Protein AF-A0A3N5H0Z9-F1 (afdb_monomer_lite)

Structure (mmCIF, N/CA/C/O backbone):
data_AF-A0A3N5H0Z9-F1
#
_entry.id   AF-A0A3N5H0Z9-F1
#
loop_
_atom_site.group_PDB
_atom_site.id
_atom_site.type_symbol
_atom_site.label_atom_id
_atom_site.label_alt_id
_atom_site.label_comp_id
_atom_site.label_asym_id
_atom_site.label_entity_id
_atom_site.label_seq_id
_atom_site.pdbx_PDB_ins_code
_atom_site.Cartn_x
_atom_site.Cartn_y
_atom_site.Cartn_z
_atom_site.occupancy
_atom_site.B_iso_or_equiv
_atom_site.auth_seq_id
_atom_site.auth_comp_id
_atom_site.auth_asym_id
_atom_site.auth_atom_id
_atom_site.pdbx_PDB_model_num
ATOM 1 N N . MET A 1 1 ? 6.202 -27.060 -33.659 1.00 39.34 1 MET A N 1
ATOM 2 C CA . MET A 1 1 ? 5.333 -26.085 -34.360 1.00 39.34 1 MET A CA 1
ATOM 3 C C . MET A 1 1 ? 4.417 -25.333 -33.375 1.00 39.34 1 MET A C 1
ATOM 5 O O . MET A 1 1 ? 3.206 -25.310 -33.529 1.00 39.34 1 MET A O 1
ATOM 9 N N . ARG A 1 2 ? 5.001 -24.715 -32.337 1.00 40.97 2 ARG A N 1
ATOM 10 C CA . ARG A 1 2 ? 4.341 -23.816 -31.371 1.00 40.97 2 ARG A CA 1
ATOM 11 C C . ARG A 1 2 ? 5.423 -22.873 -30.835 1.00 40.97 2 ARG A C 1
ATOM 13 O O . ARG A 1 2 ? 6.234 -23.343 -30.050 1.00 40.97 2 ARG A O 1
ATOM 20 N N . SER A 1 3 ? 5.453 -21.622 -31.314 1.00 39.81 3 SER A N 1
ATOM 21 C CA . SER A 1 3 ? 6.017 -20.434 -30.616 1.00 39.81 3 SER A CA 1
ATOM 22 C C . SER A 1 3 ? 6.255 -19.193 -31.505 1.00 39.81 3 SER A C 1
ATOM 24 O O . SER A 1 3 ? 6.870 -18.241 -31.042 1.00 39.81 3 SER A O 1
ATOM 26 N N . GLN A 1 4 ? 5.750 -19.111 -32.744 1.00 38.78 4 GLN A N 1
ATOM 27 C CA . GLN A 1 4 ? 5.886 -17.879 -33.554 1.00 38.78 4 GLN A CA 1
ATOM 28 C C . GLN A 1 4 ? 4.836 -16.784 -33.267 1.00 38.78 4 GLN A C 1
ATOM 30 O O . GLN A 1 4 ? 4.780 -15.786 -33.976 1.00 38.78 4 GLN A O 1
ATOM 35 N N . LEU A 1 5 ? 3.998 -16.926 -32.234 1.00 38.97 5 LEU A N 1
ATOM 36 C CA . LEU A 1 5 ? 2.814 -16.070 -32.071 1.00 38.97 5 LEU A CA 1
ATOM 37 C C . LEU A 1 5 ? 2.974 -14.815 -31.196 1.00 38.97 5 LEU A C 1
ATOM 39 O O . LEU A 1 5 ? 1.989 -14.113 -31.013 1.00 38.97 5 LEU A O 1
ATOM 43 N N . LEU A 1 6 ? 4.166 -14.459 -30.699 1.00 43.16 6 LEU A N 1
ATOM 44 C CA . LEU A 1 6 ? 4.333 -13.227 -29.900 1.00 43.16 6 LEU A CA 1
ATOM 45 C C . LEU A 1 6 ? 5.646 -12.458 -30.150 1.00 43.16 6 LEU A C 1
ATOM 47 O O . LEU A 1 6 ? 6.146 -11.782 -29.255 1.00 43.16 6 LEU A O 1
ATOM 51 N N . SER A 1 7 ? 6.206 -12.483 -31.363 1.00 42.72 7 SER A N 1
ATOM 52 C CA . SER A 1 7 ? 7.200 -11.467 -31.742 1.00 42.72 7 SER A CA 1
ATOM 53 C C . SER A 1 7 ? 6.482 -10.241 -32.308 1.00 42.72 7 SER A C 1
ATOM 55 O O . SER A 1 7 ? 6.424 -10.036 -33.523 1.00 42.72 7 SER A O 1
ATOM 57 N N . ALA A 1 8 ? 5.911 -9.405 -31.437 1.00 53.62 8 ALA A N 1
ATOM 58 C CA . ALA A 1 8 ? 5.658 -8.024 -31.832 1.00 53.62 8 ALA A CA 1
ATOM 59 C C . ALA A 1 8 ? 7.003 -7.445 -32.298 1.00 53.62 8 ALA A C 1
ATOM 61 O O . ALA A 1 8 ? 7.985 -7.489 -31.557 1.00 53.62 8 ALA A O 1
ATOM 62 N N . HIS A 1 9 ? 7.073 -6.990 -33.554 1.00 73.56 9 HIS A N 1
ATOM 63 C CA . HIS A 1 9 ? 8.298 -6.421 -34.122 1.00 73.56 9 HIS A CA 1
ATOM 64 C C . HIS A 1 9 ? 8.838 -5.367 -33.133 1.00 73.56 9 HIS A C 1
ATOM 66 O O . HIS A 1 9 ? 8.050 -4.507 -32.742 1.00 73.56 9 HIS A O 1
ATOM 72 N N . PRO A 1 10 ? 10.122 -5.383 -32.723 1.00 79.25 10 PRO A N 1
ATOM 73 C CA . PRO A 1 10 ? 10.668 -4.490 -31.686 1.00 79.25 10 PRO A CA 1
ATOM 74 C C . PRO A 1 10 ? 10.298 -3.011 -31.879 1.00 79.25 10 PRO A C 1
ATOM 76 O O . PRO A 1 10 ? 9.981 -2.295 -30.933 1.00 79.25 10 PRO A O 1
ATOM 79 N N . VAL A 1 11 ? 10.237 -2.585 -33.140 1.00 80.19 11 VAL A N 1
ATOM 80 C CA . VAL A 1 11 ? 9.776 -1.257 -33.557 1.00 80.19 11 VAL A CA 1
ATOM 81 C C . VAL A 1 11 ? 8.331 -0.978 -33.120 1.00 80.19 11 VAL A C 1
ATOM 83 O O . VAL A 1 11 ? 8.061 0.086 -32.580 1.00 80.19 11 VAL A O 1
ATOM 86 N N . ARG A 1 12 ? 7.398 -1.922 -33.295 1.00 84.88 12 ARG A N 1
ATOM 87 C CA . ARG A 1 12 ? 5.990 -1.770 -32.882 1.00 84.88 12 ARG A CA 1
ATOM 88 C C . ARG A 1 12 ? 5.861 -1.621 -31.372 1.00 84.88 12 ARG A C 1
ATOM 90 O O . ARG A 1 12 ? 5.113 -0.764 -30.918 1.00 84.88 12 ARG A O 1
ATOM 97 N N . THR A 1 13 ? 6.604 -2.421 -30.608 1.00 85.25 13 THR A N 1
ATOM 98 C CA . THR A 1 13 ? 6.603 -2.345 -29.142 1.00 85.25 13 THR A CA 1
ATOM 99 C C . THR A 1 13 ? 7.066 -0.971 -28.670 1.00 85.25 13 THR A C 1
ATOM 101 O O . THR A 1 13 ? 6.387 -0.363 -27.846 1.00 85.25 13 THR A O 1
ATOM 104 N N . ALA A 1 14 ? 8.172 -0.471 -29.230 1.00 86.06 14 ALA A N 1
ATOM 105 C CA . ALA A 1 14 ? 8.723 0.834 -28.888 1.00 86.06 14 ALA A CA 1
ATOM 106 C C . ALA A 1 14 ? 7.781 1.983 -29.286 1.00 86.06 14 ALA A C 1
ATOM 108 O O . ALA A 1 14 ? 7.468 2.828 -28.453 1.00 86.06 14 ALA A O 1
ATOM 109 N N . LEU A 1 15 ? 7.254 1.968 -30.516 1.00 90.12 15 LEU A N 1
ATOM 110 C CA . LEU A 1 15 ? 6.300 2.978 -30.985 1.00 90.12 15 LEU A CA 1
ATOM 111 C C . LEU A 1 15 ? 5.025 2.995 -30.134 1.00 90.12 15 LEU A C 1
ATOM 113 O O . LEU A 1 15 ? 4.591 4.063 -29.713 1.00 90.12 15 LEU A O 1
ATOM 117 N N . GLY A 1 16 ? 4.444 1.827 -29.847 1.00 92.00 16 GLY A N 1
ATOM 118 C CA . GLY A 1 16 ? 3.241 1.731 -29.020 1.00 92.00 16 GLY A CA 1
ATOM 119 C C . GLY A 1 16 ? 3.472 2.242 -27.597 1.00 92.00 16 GLY A C 1
ATOM 120 O O . GLY A 1 16 ? 2.675 3.033 -27.100 1.00 92.00 16 GLY A O 1
ATOM 121 N N . ALA A 1 17 ? 4.603 1.888 -26.978 1.00 91.38 17 ALA A N 1
ATOM 122 C CA . ALA A 1 17 ? 4.985 2.391 -25.660 1.00 91.38 17 ALA A CA 1
ATOM 123 C C . ALA A 1 17 ? 5.145 3.924 -25.649 1.00 91.38 17 ALA A C 1
ATOM 125 O O . ALA A 1 17 ? 4.686 4.586 -24.719 1.00 91.38 17 ALA A O 1
ATOM 126 N N . SER A 1 18 ? 5.741 4.507 -26.695 1.00 92.50 18 SER A N 1
ATOM 127 C CA . SER A 1 18 ? 5.888 5.962 -26.833 1.00 92.50 18 SER A CA 1
ATOM 128 C C . SER A 1 18 ? 4.564 6.685 -27.057 1.00 92.50 18 SER A C 1
ATOM 130 O O . SER A 1 18 ? 4.363 7.758 -26.490 1.00 92.50 18 SER A O 1
ATOM 132 N N . ILE A 1 19 ? 3.647 6.101 -27.835 1.00 95.50 19 ILE A N 1
ATOM 133 C CA . ILE A 1 19 ? 2.295 6.647 -28.011 1.00 95.50 19 ILE A CA 1
ATOM 134 C C . ILE A 1 19 ? 1.567 6.657 -26.667 1.00 95.50 19 ILE A C 1
ATOM 136 O O . ILE A 1 19 ? 1.052 7.700 -26.267 1.00 95.50 19 ILE A O 1
ATOM 140 N N . VAL A 1 20 ? 1.573 5.532 -25.943 1.00 96.06 20 VAL A N 1
ATOM 141 C CA . VAL A 1 20 ? 0.933 5.432 -24.623 1.00 96.06 20 VAL A CA 1
ATOM 142 C C . VAL A 1 20 ? 1.525 6.447 -23.652 1.00 96.06 20 VAL A C 1
ATOM 144 O O . VAL A 1 20 ? 0.771 7.172 -23.012 1.00 96.06 20 VAL A O 1
ATOM 147 N N . ALA A 1 21 ? 2.852 6.566 -23.585 1.00 95.38 21 ALA A N 1
ATOM 148 C CA . ALA A 1 21 ? 3.510 7.550 -22.733 1.00 95.38 21 ALA A CA 1
ATOM 149 C C . ALA A 1 21 ? 3.147 9.000 -23.115 1.00 95.38 21 ALA A C 1
ATOM 151 O O . ALA A 1 21 ? 2.983 9.839 -22.232 1.00 95.38 21 ALA A O 1
ATOM 152 N N . GLY A 1 22 ? 2.974 9.304 -24.407 1.00 94.94 22 GLY A N 1
ATOM 153 C CA . GLY A 1 22 ? 2.605 10.642 -24.878 1.00 94.94 22 GLY A CA 1
ATOM 154 C C . GLY A 1 22 ? 1.173 11.010 -24.493 1.00 94.94 22 GLY A C 1
ATOM 155 O O . GLY A 1 22 ? 0.929 12.088 -23.952 1.00 94.94 22 GLY A O 1
ATOM 156 N N . VAL A 1 23 ? 0.239 10.074 -24.687 1.00 96.06 23 VAL A N 1
ATOM 157 C CA . VAL A 1 23 ? -1.160 10.209 -24.249 1.00 96.06 23 VAL A CA 1
ATOM 158 C C . VAL A 1 23 ? -1.234 10.341 -22.724 1.00 96.06 23 VAL A C 1
ATOM 160 O O . VAL A 1 23 ? -1.908 11.227 -22.204 1.00 96.06 23 VAL A O 1
ATOM 163 N N . ALA A 1 24 ? -0.499 9.502 -21.997 1.00 95.19 24 ALA A N 1
ATOM 164 C CA . ALA A 1 24 ? -0.417 9.545 -20.543 1.00 95.19 24 ALA A CA 1
ATOM 165 C C . ALA A 1 24 ? 0.127 10.883 -20.024 1.00 95.19 24 ALA A C 1
ATOM 167 O O . ALA A 1 24 ? -0.380 11.414 -19.034 1.00 95.19 24 ALA A O 1
ATOM 168 N N . LEU A 1 25 ? 1.133 11.455 -20.692 1.00 94.94 25 LEU A N 1
ATOM 169 C CA . LEU A 1 25 ? 1.714 12.744 -20.319 1.00 94.94 25 LEU A CA 1
ATOM 170 C C . LEU A 1 25 ? 0.709 13.880 -20.518 1.00 94.94 25 LEU A C 1
ATOM 172 O O . LEU A 1 25 ? 0.613 14.764 -19.669 1.00 94.94 25 LEU A O 1
ATOM 176 N N . TRP A 1 26 ? -0.092 13.819 -21.583 1.00 95.88 26 TRP A N 1
ATOM 177 C CA . TRP A 1 26 ? -1.192 14.754 -21.807 1.00 95.88 26 TRP A CA 1
ATOM 178 C C . TRP A 1 26 ? -2.263 14.659 -20.707 1.00 95.88 26 TRP A C 1
ATOM 180 O O . TRP A 1 26 ? -2.596 15.674 -20.096 1.00 95.88 26 TRP A O 1
ATOM 190 N N . PHE A 1 27 ? -2.717 13.451 -20.346 1.00 94.06 27 PHE A N 1
ATOM 191 C CA . PHE A 1 27 ? -3.654 13.258 -19.225 1.00 94.06 27 PHE A CA 1
ATOM 192 C C . PHE A 1 27 ? -3.075 13.677 -17.868 1.00 94.06 27 PHE A C 1
ATOM 194 O O . PHE A 1 27 ? -3.806 14.162 -17.008 1.00 94.06 27 PHE A O 1
ATOM 201 N N . SER A 1 28 ? -1.763 13.535 -17.674 1.00 93.62 28 SER A N 1
ATOM 202 C CA . SER A 1 28 ? -1.083 13.941 -16.434 1.00 93.62 28 SER A CA 1
ATOM 203 C C . SER A 1 28 ? -1.034 15.456 -16.246 1.00 93.62 28 SER A C 1
ATOM 205 O O . SER A 1 28 ? -0.853 15.933 -15.125 1.00 93.62 28 SER A O 1
ATOM 207 N N . ARG A 1 29 ? -1.176 16.213 -17.339 1.00 92.38 29 ARG A N 1
ATOM 208 C CA . ARG A 1 29 ? -1.270 17.678 -17.332 1.00 92.38 29 ARG A CA 1
ATOM 209 C C . ARG A 1 29 ? -2.705 18.169 -17.165 1.00 92.38 29 ARG A C 1
ATOM 211 O O . ARG A 1 29 ? -2.903 19.340 -16.861 1.00 92.38 29 ARG A O 1
ATOM 218 N N . GLY A 1 30 ? -3.678 17.279 -17.338 1.00 88.00 30 GLY A N 1
ATOM 219 C CA . GLY A 1 30 ? -5.066 17.546 -17.012 1.00 88.00 30 GLY A CA 1
ATOM 220 C C . GLY A 1 30 ? -5.311 17.612 -15.505 1.00 88.00 30 GLY A C 1
ATOM 221 O O . GLY A 1 30 ? -4.545 17.092 -14.683 1.00 88.00 30 GLY A O 1
ATOM 222 N N . ALA A 1 31 ? -6.418 18.250 -15.149 1.00 85.62 31 ALA A N 1
ATOM 223 C CA . ALA A 1 31 ? -6.985 18.207 -13.812 1.00 85.62 31 ALA A CA 1
ATOM 224 C C . ALA A 1 31 ? -8.390 17.607 -13.884 1.00 85.62 31 ALA A C 1
ATOM 226 O O . ALA A 1 31 ? -9.138 17.859 -14.827 1.00 85.62 31 ALA A O 1
ATOM 227 N N . MET A 1 32 ? -8.740 16.804 -12.887 1.00 88.00 32 MET A N 1
ATOM 228 C CA . MET A 1 32 ? -10.087 16.280 -12.714 1.00 88.00 32 MET A CA 1
ATOM 229 C C . MET A 1 32 ? -10.607 16.744 -11.368 1.00 88.00 32 MET A C 1
ATOM 231 O O . MET A 1 32 ? -9.929 16.555 -10.360 1.00 88.00 32 MET A O 1
ATOM 235 N N . ASP A 1 33 ? -11.810 17.301 -11.374 1.00 85.75 33 ASP A N 1
ATOM 236 C CA . ASP A 1 33 ? -12.506 17.721 -10.167 1.00 85.75 33 ASP A CA 1
ATOM 237 C C . ASP A 1 33 ? -13.962 17.233 -10.181 1.00 85.75 33 ASP A C 1
ATOM 239 O O . ASP A 1 33 ? -14.496 16.834 -11.222 1.00 85.75 33 ASP A O 1
ATOM 243 N N . VAL A 1 34 ? -14.602 17.229 -9.016 1.00 84.12 34 VAL A N 1
ATOM 244 C CA . VAL A 1 34 ? -16.010 16.864 -8.843 1.00 84.12 34 VAL A CA 1
ATOM 245 C C . VAL A 1 34 ? -16.763 18.097 -8.368 1.00 84.12 34 VAL A C 1
ATOM 247 O O . VAL A 1 34 ? -16.579 18.557 -7.247 1.00 84.12 34 VAL A O 1
ATOM 250 N N . VAL A 1 35 ? -17.633 18.625 -9.225 1.00 81.44 35 VAL A N 1
ATOM 251 C CA . VAL A 1 35 ? -18.430 19.819 -8.939 1.00 81.44 35 VAL A CA 1
ATOM 252 C C . VAL A 1 35 ? -19.845 19.389 -8.554 1.00 81.44 35 VAL A C 1
ATOM 254 O O . VAL A 1 35 ? -20.565 18.822 -9.374 1.00 81.44 35 VAL A O 1
ATOM 257 N N . GLY A 1 36 ? -20.254 19.660 -7.313 1.00 73.69 36 GLY A N 1
ATOM 258 C CA . GLY A 1 36 ? -21.580 19.320 -6.773 1.00 73.69 36 GLY A CA 1
ATOM 259 C C . GLY A 1 36 ? -21.527 18.396 -5.549 1.00 73.69 36 GLY A C 1
ATOM 260 O O . GLY A 1 36 ? -20.452 18.028 -5.083 1.00 73.69 36 GLY A O 1
ATOM 261 N N . GLY A 1 37 ? -22.695 18.057 -4.990 1.00 62.97 37 GLY A N 1
ATOM 262 C CA . GLY A 1 37 ? -22.810 17.207 -3.796 1.00 62.97 37 GLY A CA 1
ATOM 263 C C . GLY A 1 37 ? -22.508 15.728 -4.068 1.00 62.97 37 GLY A C 1
ATOM 264 O O . GLY A 1 37 ? -22.446 15.297 -5.214 1.00 62.97 37 GLY A O 1
ATOM 265 N N . VAL A 1 38 ? -22.364 14.925 -3.009 1.00 56.81 38 VAL A N 1
ATOM 266 C CA . VAL A 1 38 ? -21.958 13.501 -3.076 1.00 56.81 38 VAL A CA 1
ATOM 267 C C . VAL A 1 38 ? -22.873 12.641 -3.972 1.00 56.81 38 VAL A C 1
ATOM 269 O O . VAL A 1 38 ? -22.403 11.673 -4.563 1.00 56.81 38 VAL A O 1
ATOM 272 N N . GLU A 1 39 ? -24.144 13.021 -4.135 1.00 55.94 39 GLU A N 1
ATOM 273 C CA . GLU A 1 39 ? -25.138 12.289 -4.941 1.00 55.94 39 GLU A CA 1
ATOM 274 C C . GLU A 1 39 ? -25.383 12.878 -6.346 1.00 55.94 39 GLU A C 1
ATOM 276 O O . GLU A 1 39 ? -25.911 12.190 -7.216 1.00 55.94 39 GLU A O 1
ATOM 281 N N . THR A 1 40 ? -24.990 14.133 -6.596 1.00 61.59 40 THR A N 1
ATOM 282 C CA . THR A 1 40 ? -25.274 14.873 -7.848 1.00 61.59 40 THR A CA 1
ATOM 283 C C . THR A 1 40 ? -24.028 15.464 -8.510 1.00 61.59 40 THR A C 1
ATOM 285 O O . THR A 1 40 ? -24.134 16.200 -9.491 1.00 61.59 40 THR A O 1
ATOM 288 N N . GLY A 1 41 ? -22.844 15.157 -7.978 1.00 71.69 41 GLY A N 1
ATOM 289 C CA . GLY A 1 41 ? -21.574 15.715 -8.420 1.00 71.69 41 GLY A CA 1
ATOM 290 C C . GLY A 1 41 ? -21.253 15.355 -9.868 1.00 71.69 41 GLY A C 1
ATOM 291 O O . GLY A 1 41 ? -21.093 14.184 -10.213 1.00 71.69 41 GLY A O 1
ATOM 292 N N . ALA A 1 42 ? -21.109 16.373 -10.713 1.00 80.94 42 ALA A N 1
ATOM 293 C CA . ALA A 1 42 ? -20.615 16.222 -12.070 1.00 80.94 42 ALA A CA 1
ATOM 294 C C . ALA A 1 42 ? -19.082 16.209 -12.049 1.00 80.94 42 ALA A C 1
ATOM 296 O O . ALA A 1 42 ? -18.444 17.119 -11.517 1.00 80.94 42 ALA A O 1
ATOM 297 N N . ARG A 1 43 ? -18.466 15.186 -12.649 1.00 87.56 43 ARG A N 1
ATOM 298 C CA . ARG A 1 43 ? -17.014 15.184 -12.861 1.00 87.56 43 ARG A CA 1
ATOM 299 C C . ARG A 1 43 ? -16.672 16.121 -14.008 1.00 87.56 43 ARG A C 1
ATOM 301 O O . ARG A 1 43 ? -17.184 15.958 -15.115 1.00 87.56 43 ARG A O 1
ATOM 308 N N . VAL A 1 44 ? -15.761 17.047 -13.758 1.00 87.12 44 VAL A N 1
ATOM 309 C CA . VAL A 1 44 ? -15.250 17.976 -14.761 1.00 87.12 44 VAL A CA 1
ATOM 310 C C . VAL A 1 44 ? -13.772 17.677 -14.974 1.00 87.12 44 VAL A C 1
ATOM 312 O O . VAL A 1 44 ? -12.973 17.733 -14.042 1.00 87.12 44 VAL A O 1
ATOM 315 N N . ALA A 1 45 ? -13.409 17.334 -16.210 1.00 90.19 45 ALA A N 1
ATOM 316 C CA . ALA A 1 45 ? -12.023 17.135 -16.615 1.00 90.19 45 ALA A CA 1
ATOM 317 C C . ALA A 1 45 ? -11.543 18.355 -17.408 1.00 90.19 45 ALA A C 1
ATOM 319 O O . ALA A 1 45 ? -12.012 18.619 -18.515 1.00 90.19 45 ALA A O 1
ATOM 320 N N . MET A 1 46 ? -10.595 19.092 -16.843 1.00 91.62 46 MET A N 1
ATOM 321 C CA . MET A 1 46 ? -9.877 20.168 -17.514 1.00 91.62 46 MET A CA 1
ATOM 322 C C . MET A 1 46 ? -8.672 19.565 -18.230 1.00 91.62 46 MET A C 1
ATOM 324 O O . MET A 1 46 ? -7.627 19.335 -17.619 1.00 91.62 46 MET A O 1
ATOM 328 N N . LEU A 1 47 ? -8.839 19.256 -19.515 1.00 93.00 47 LEU A N 1
ATOM 329 C CA . LEU A 1 47 ? -7.790 18.653 -20.332 1.00 93.00 47 LEU A CA 1
ATOM 330 C C . LEU A 1 47 ? -7.050 19.715 -21.157 1.00 93.00 47 LEU A C 1
ATOM 332 O O . LEU A 1 47 ? -7.668 20.697 -21.582 1.00 93.00 47 LEU A O 1
ATOM 336 N N . PRO A 1 48 ? -5.742 19.529 -21.412 1.00 91.50 48 PRO A N 1
ATOM 337 C CA . PRO A 1 48 ? -5.002 20.411 -22.304 1.00 91.50 48 PRO A CA 1
ATOM 338 C C . PRO A 1 48 ? -5.523 20.324 -23.747 1.00 91.50 48 PRO A C 1
ATOM 340 O O . PRO A 1 48 ? -6.319 19.458 -24.101 1.00 91.50 48 PRO A O 1
ATOM 343 N N . SER A 1 49 ? -5.074 21.222 -24.619 1.00 94.19 49 SER A N 1
ATOM 344 C CA . SER A 1 49 ? -5.585 21.293 -25.996 1.00 94.19 49 SER A CA 1
ATOM 345 C C . SER A 1 49 ? -5.222 20.054 -26.841 1.00 94.19 49 SER A C 1
ATOM 347 O O . SER A 1 49 ? -4.221 19.378 -26.589 1.00 94.19 49 SER A O 1
ATOM 349 N N . TRP A 1 50 ? -6.009 19.749 -27.882 1.00 91.81 50 TRP A N 1
ATOM 350 C CA . TRP A 1 50 ? -5.708 18.629 -28.790 1.00 91.81 50 TRP A CA 1
ATOM 351 C C . TRP A 1 50 ? -4.386 18.789 -29.577 1.00 91.81 50 TRP A C 1
ATOM 353 O O . TRP A 1 50 ? -3.730 17.770 -29.809 1.00 91.81 50 TRP A O 1
ATOM 363 N N . PRO A 1 51 ? -3.913 20.002 -29.952 1.00 94.88 51 PRO A N 1
ATOM 364 C CA . PRO A 1 51 ? -2.593 20.152 -30.565 1.00 94.88 51 PRO A CA 1
ATOM 365 C C . PRO A 1 51 ? -1.463 19.783 -29.603 1.00 94.88 51 PRO A C 1
ATOM 367 O O . PRO A 1 51 ? -0.446 19.241 -30.026 1.00 94.88 51 PRO A O 1
ATOM 370 N N . GLU A 1 52 ? -1.646 20.026 -28.303 1.00 93.06 52 GLU A N 1
ATOM 371 C CA . GLU A 1 52 ? -0.680 19.631 -27.277 1.00 93.06 52 GLU A CA 1
ATOM 372 C C . GLU A 1 52 ? -0.575 18.107 -27.166 1.00 93.06 52 GLU A C 1
ATOM 374 O O . GLU A 1 52 ? 0.532 17.581 -27.080 1.00 93.06 52 GLU A O 1
ATOM 379 N N . LEU A 1 53 ? -1.697 17.381 -27.267 1.00 93.88 53 LEU A N 1
ATOM 380 C CA . LEU A 1 53 ? -1.688 15.916 -27.353 1.00 93.88 53 LEU A CA 1
ATOM 381 C C . LEU A 1 53 ? -0.847 15.437 -28.542 1.00 93.88 53 LEU A C 1
ATOM 383 O O . LEU A 1 53 ? 0.043 14.600 -28.375 1.00 93.88 53 LEU A O 1
ATOM 387 N N . ALA A 1 54 ? -1.103 15.987 -29.733 1.00 93.06 54 ALA A N 1
ATOM 388 C CA . ALA A 1 54 ? -0.346 15.641 -30.933 1.00 93.06 54 ALA A CA 1
ATOM 389 C C . ALA A 1 54 ? 1.149 15.957 -30.760 1.00 93.06 54 ALA A C 1
ATOM 391 O O . ALA A 1 54 ? 1.995 15.116 -31.062 1.00 93.06 54 ALA A O 1
ATOM 392 N N . GLY A 1 55 ? 1.475 17.129 -30.207 1.00 92.38 55 GLY A N 1
ATOM 393 C CA . GLY A 1 55 ? 2.846 17.556 -29.941 1.00 92.38 55 GLY A CA 1
ATOM 394 C C . GLY A 1 55 ? 3.590 16.630 -28.978 1.00 92.38 55 GLY A C 1
ATOM 395 O O . GLY A 1 55 ? 4.719 16.239 -29.266 1.00 92.38 55 GLY A O 1
ATOM 396 N N . LEU A 1 56 ? 2.962 16.222 -27.871 1.00 93.19 56 LEU A N 1
ATOM 397 C CA . LEU A 1 56 ? 3.572 15.323 -26.884 1.00 93.19 56 LEU A CA 1
ATOM 398 C C . LEU A 1 56 ? 3.782 13.908 -27.435 1.00 93.19 56 LEU A C 1
ATOM 400 O O . LEU A 1 56 ? 4.837 13.311 -27.214 1.00 93.19 56 LEU A O 1
ATOM 404 N N . VAL A 1 57 ? 2.815 13.379 -28.191 1.00 93.75 57 VAL A N 1
ATOM 405 C CA . VAL A 1 57 ? 2.956 12.074 -28.856 1.00 93.75 57 VAL A CA 1
ATOM 406 C C . VAL A 1 57 ? 4.084 12.117 -29.887 1.00 93.75 57 VAL A C 1
ATOM 408 O O . VAL A 1 57 ? 4.953 11.244 -29.875 1.00 93.75 57 VAL A O 1
ATOM 411 N N . VAL A 1 58 ? 4.129 13.149 -30.737 1.00 92.69 58 VAL A N 1
ATOM 412 C CA . VAL A 1 58 ? 5.208 13.328 -31.722 1.00 92.69 58 VAL A CA 1
ATOM 413 C C . VAL A 1 58 ? 6.558 13.482 -31.029 1.00 92.69 58 VAL A C 1
ATOM 415 O O . VAL A 1 58 ? 7.518 12.837 -31.440 1.00 92.69 58 VAL A O 1
ATOM 418 N N . LEU A 1 59 ? 6.641 14.266 -29.952 1.00 92.50 59 LEU A N 1
ATOM 419 C CA . LEU A 1 59 ? 7.868 14.441 -29.180 1.00 92.50 59 LEU A CA 1
ATOM 420 C C . LEU A 1 59 ? 8.409 13.098 -28.673 1.00 92.50 59 LEU A C 1
ATOM 422 O O . LEU A 1 59 ? 9.583 12.793 -28.890 1.00 92.50 59 LEU A O 1
ATOM 426 N N . LEU A 1 60 ? 7.572 12.267 -28.043 1.00 91.00 60 LEU A N 1
ATOM 427 C CA . LEU A 1 60 ? 8.027 10.968 -27.538 1.00 91.00 60 LEU A CA 1
ATOM 428 C C . LEU A 1 60 ? 8.358 9.980 -28.659 1.00 91.00 60 LEU A C 1
ATOM 430 O O . LEU A 1 60 ? 9.307 9.207 -28.524 1.00 91.00 60 LEU A O 1
ATOM 434 N N . LEU A 1 61 ? 7.638 10.028 -29.782 1.00 88.69 61 LEU A N 1
ATOM 435 C CA . LEU A 1 61 ? 7.983 9.257 -30.977 1.00 88.69 61 LEU A CA 1
ATOM 436 C C . LEU A 1 61 ? 9.343 9.677 -31.547 1.00 88.69 61 LEU A C 1
ATOM 438 O O . LEU A 1 61 ? 10.146 8.811 -31.884 1.00 88.69 61 LEU A O 1
ATOM 442 N N . VAL A 1 62 ? 9.642 10.977 -31.599 1.00 88.12 62 VAL A N 1
ATOM 443 C CA . VAL A 1 62 ? 10.948 11.498 -32.032 1.00 88.12 62 VAL A CA 1
ATOM 444 C C . VAL A 1 62 ? 12.051 11.059 -31.073 1.00 88.12 62 VAL A C 1
ATOM 446 O O . VAL A 1 62 ? 13.090 10.598 -31.537 1.00 88.12 62 VAL A O 1
ATOM 449 N N . ILE A 1 63 ? 11.832 11.123 -29.755 1.00 86.69 63 ILE A N 1
ATOM 450 C CA . ILE A 1 63 ? 12.793 10.629 -28.751 1.00 86.69 63 ILE A CA 1
ATOM 451 C C . ILE A 1 63 ? 13.042 9.125 -28.935 1.00 86.69 63 ILE A C 1
ATOM 453 O O . ILE A 1 63 ? 14.190 8.680 -28.927 1.00 86.69 63 ILE A O 1
ATOM 457 N N . CYS A 1 64 ? 11.985 8.344 -29.160 1.00 84.12 64 CYS A N 1
ATOM 458 C CA . CYS A 1 64 ? 12.073 6.917 -29.455 1.00 84.12 64 CYS A CA 1
ATOM 459 C C . CYS A 1 64 ? 12.882 6.654 -30.734 1.00 84.12 64 CYS A C 1
ATOM 461 O O . CYS A 1 64 ? 13.840 5.881 -30.720 1.00 84.12 64 CYS A O 1
ATOM 463 N N . VAL A 1 65 ? 12.564 7.336 -31.835 1.00 80.69 65 VAL A N 1
ATOM 464 C CA . VAL A 1 65 ? 13.303 7.229 -33.102 1.00 80.69 65 VAL A CA 1
ATOM 465 C C . VAL A 1 65 ? 14.768 7.636 -32.918 1.00 80.69 65 VAL A C 1
ATOM 467 O O . VAL A 1 65 ? 15.655 6.909 -33.359 1.00 80.69 65 VAL A O 1
ATOM 470 N N . ALA A 1 66 ? 15.047 8.727 -32.203 1.00 80.06 66 ALA A N 1
ATOM 471 C CA . ALA A 1 66 ? 16.402 9.183 -31.905 1.00 80.06 66 ALA A CA 1
ATOM 472 C C . ALA A 1 66 ? 17.193 8.164 -31.064 1.00 80.06 66 ALA A C 1
ATOM 474 O O . ALA A 1 66 ? 18.366 7.923 -31.344 1.00 80.06 66 ALA A O 1
ATOM 475 N N . GLY A 1 67 ? 16.554 7.508 -30.088 1.00 72.44 67 GLY A N 1
ATOM 476 C CA . GLY A 1 67 ? 17.149 6.422 -29.296 1.00 72.44 67 GLY A CA 1
ATOM 477 C C . GLY A 1 67 ? 17.416 5.132 -30.090 1.00 72.44 67 GLY A C 1
ATOM 478 O O . GLY A 1 67 ? 18.261 4.317 -29.699 1.00 72.44 67 GLY A O 1
ATOM 479 N N . ALA A 1 68 ? 16.734 4.958 -31.225 1.00 68.12 68 ALA A N 1
ATOM 480 C CA . ALA A 1 68 ? 16.909 3.844 -32.158 1.00 68.12 68 ALA A CA 1
ATOM 481 C C . ALA A 1 68 ? 18.060 4.054 -33.153 1.00 68.12 68 ALA A C 1
ATOM 483 O O . ALA A 1 68 ? 18.556 3.090 -33.742 1.00 68.12 68 ALA A O 1
ATOM 484 N N . LEU A 1 69 ? 18.485 5.304 -33.362 1.00 65.62 69 LEU A N 1
ATOM 485 C CA . LEU A 1 69 ? 19.598 5.620 -34.248 1.00 65.62 69 LEU A CA 1
ATOM 486 C C . LEU A 1 69 ? 20.903 5.112 -33.616 1.00 65.62 69 LEU A C 1
ATOM 488 O O . LEU A 1 69 ? 21.365 5.613 -32.588 1.00 65.62 69 LEU A O 1
ATOM 492 N N . LYS A 1 70 ? 21.529 4.102 -34.233 1.00 57.66 70 LYS A N 1
ATOM 493 C CA . LYS A 1 70 ? 22.888 3.683 -33.865 1.00 57.66 70 LYS A CA 1
ATOM 494 C C . LYS A 1 70 ? 23.849 4.853 -34.096 1.00 57.66 70 LYS A C 1
ATOM 496 O O . LYS A 1 70 ? 23.844 5.460 -35.167 1.00 57.66 70 LYS A O 1
ATOM 501 N N . ARG A 1 71 ? 24.723 5.143 -33.123 1.00 53.09 71 ARG A N 1
ATOM 502 C CA . ARG A 1 71 ? 25.922 5.947 -33.404 1.00 53.09 71 ARG A CA 1
ATOM 503 C C . ARG A 1 71 ? 26.800 5.122 -34.354 1.00 53.09 71 ARG A C 1
ATOM 505 O O . ARG A 1 71 ? 27.082 3.971 -34.015 1.00 53.09 71 ARG A O 1
ATOM 512 N N . PRO A 1 72 ? 27.198 5.646 -35.524 1.00 46.09 72 PRO A N 1
ATOM 513 C CA . PRO A 1 72 ? 28.056 4.907 -36.439 1.00 46.09 72 PRO A CA 1
ATOM 514 C C . PRO A 1 72 ? 29.368 4.579 -35.723 1.00 46.09 72 PRO A C 1
ATOM 516 O O . PRO A 1 72 ? 30.053 5.471 -35.226 1.00 46.09 72 PRO A O 1
ATOM 519 N N . HIS A 1 73 ? 29.704 3.293 -35.624 1.00 43.50 73 HIS A N 1
ATOM 520 C CA . HIS A 1 73 ? 31.035 2.884 -35.201 1.00 43.50 73 HIS A CA 1
ATOM 521 C C . HIS A 1 73 ? 31.918 2.977 -36.444 1.00 43.50 73 HIS A C 1
ATOM 523 O O . HIS A 1 73 ? 31.846 2.120 -37.321 1.00 43.50 73 HIS A O 1
ATOM 529 N N . ALA A 1 74 ? 32.677 4.066 -36.563 1.00 46.22 74 ALA A N 1
ATOM 530 C CA . ALA A 1 74 ? 33.589 4.284 -37.676 1.00 46.22 74 ALA A CA 1
ATOM 531 C C . ALA A 1 74 ? 34.766 3.303 -37.573 1.00 46.22 74 ALA A C 1
ATOM 533 O O . ALA A 1 74 ? 35.816 3.607 -37.013 1.00 46.22 74 ALA A O 1
ATOM 534 N N . ARG A 1 75 ? 34.587 2.099 -38.111 1.00 47.69 75 ARG A N 1
ATOM 535 C CA . ARG A 1 75 ? 35.694 1.278 -38.591 1.00 47.69 75 ARG A CA 1
ATOM 536 C C . ARG A 1 75 ? 35.530 1.192 -40.101 1.00 47.69 75 ARG A C 1
ATOM 538 O O . ARG A 1 75 ? 34.502 0.725 -40.572 1.00 47.69 75 ARG A O 1
ATOM 545 N N . SER A 1 76 ? 36.530 1.727 -40.802 1.00 48.84 76 SER A N 1
ATOM 546 C CA . SER A 1 76 ? 36.696 1.807 -42.261 1.00 48.84 76 SER A CA 1
ATOM 547 C C . SER A 1 76 ? 35.642 2.604 -43.041 1.00 48.84 76 SER A C 1
ATOM 549 O O . SER A 1 76 ? 34.613 2.052 -43.399 1.00 48.84 76 SER A O 1
ATOM 551 N N . GLY A 1 77 ? 35.957 3.877 -43.334 1.00 51.06 77 GLY A N 1
ATOM 552 C CA . GLY A 1 77 ? 35.839 4.579 -44.635 1.00 51.06 77 GLY A CA 1
ATOM 553 C C . GLY A 1 77 ? 34.562 4.542 -45.490 1.00 51.06 77 GLY A C 1
ATOM 554 O O . GLY A 1 77 ? 34.515 5.232 -46.502 1.00 51.06 77 GLY A O 1
ATOM 555 N N . VAL A 1 78 ? 33.537 3.782 -45.127 1.00 52.81 78 VAL A N 1
ATOM 556 C CA . VAL A 1 78 ? 32.276 3.662 -45.855 1.00 52.81 78 VAL A CA 1
ATOM 557 C C . VAL A 1 78 ? 31.247 4.508 -45.120 1.00 52.81 78 VAL A C 1
ATOM 559 O O . VAL A 1 78 ? 31.112 4.409 -43.898 1.00 52.81 78 VAL A O 1
ATOM 562 N N . VAL A 1 79 ? 30.536 5.366 -45.853 1.00 49.12 79 VAL A N 1
ATOM 563 C CA . VAL A 1 79 ? 29.399 6.133 -45.330 1.00 49.12 79 VAL A CA 1
ATOM 564 C C . VAL A 1 79 ? 28.375 5.129 -44.802 1.00 49.12 79 VAL A C 1
ATOM 566 O O . VAL A 1 79 ? 27.672 4.482 -45.571 1.00 49.12 79 VAL A O 1
ATOM 569 N N . ALA A 1 80 ? 28.339 4.938 -43.485 1.00 48.19 80 ALA A N 1
ATOM 570 C CA . ALA A 1 80 ? 27.387 4.037 -42.858 1.00 48.19 80 ALA A CA 1
ATOM 571 C C . ALA A 1 80 ? 25.980 4.630 -43.011 1.00 48.19 80 ALA A C 1
ATOM 573 O O . ALA A 1 80 ? 25.671 5.658 -42.401 1.00 48.19 80 ALA A O 1
ATOM 574 N N . GLU A 1 81 ? 25.128 3.993 -43.816 1.00 49.03 81 GLU A N 1
ATOM 575 C CA . GLU A 1 81 ? 23.697 4.293 -43.842 1.00 49.03 81 GLU A CA 1
ATOM 576 C C . GLU A 1 81 ? 23.137 4.221 -42.414 1.00 49.03 81 GLU A C 1
ATOM 578 O O . GLU A 1 81 ? 23.339 3.246 -41.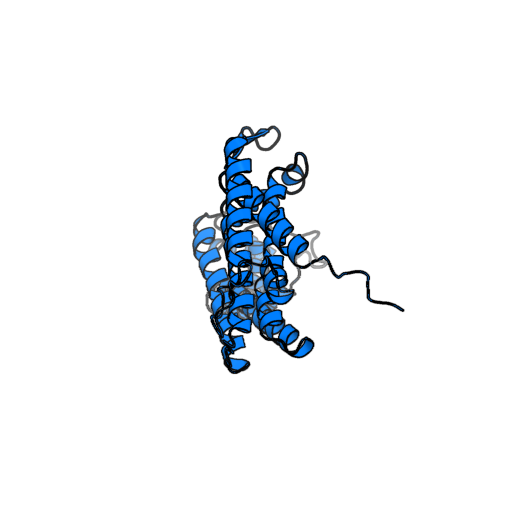683 1.00 49.03 81 GLU A O 1
ATOM 583 N N . ARG A 1 82 ? 22.429 5.274 -41.987 1.00 48.69 82 ARG A N 1
ATOM 584 C CA . ARG A 1 82 ? 21.697 5.273 -40.715 1.00 48.69 82 ARG A CA 1
ATOM 585 C C . ARG A 1 82 ? 20.502 4.329 -40.836 1.00 48.69 82 ARG A C 1
ATOM 587 O O . ARG A 1 82 ? 19.387 4.758 -41.110 1.00 48.69 82 ARG A O 1
ATOM 594 N N . THR A 1 83 ? 20.713 3.041 -40.600 1.00 53.41 83 THR A N 1
ATOM 595 C CA . THR A 1 83 ? 19.612 2.078 -40.512 1.00 53.41 83 THR A CA 1
ATOM 596 C C . THR A 1 83 ? 18.904 2.230 -39.164 1.00 53.41 83 THR A C 1
ATOM 598 O O . THR A 1 83 ? 19.538 2.094 -38.111 1.00 53.41 83 THR A O 1
ATOM 601 N N . LEU A 1 84 ? 17.594 2.494 -39.177 1.00 53.72 84 LEU A N 1
ATOM 602 C CA . LEU A 1 84 ? 16.757 2.505 -37.977 1.00 53.72 84 LEU A CA 1
ATOM 603 C C . LEU A 1 84 ? 16.633 1.068 -37.446 1.00 53.72 84 LEU A C 1
ATOM 605 O O . LEU A 1 84 ? 15.858 0.274 -37.971 1.00 53.72 84 LEU A O 1
ATOM 609 N N . SER A 1 85 ? 17.406 0.708 -36.420 1.00 58.75 85 SER A N 1
ATOM 610 C CA . SER A 1 85 ? 17.363 -0.641 -35.848 1.00 58.75 85 SER A CA 1
ATOM 611 C C . SER A 1 85 ? 17.018 -0.590 -34.363 1.00 58.75 85 SER A C 1
ATOM 613 O O . SER A 1 85 ? 17.867 -0.255 -33.534 1.00 58.75 85 SER A O 1
ATOM 615 N N . TRP A 1 86 ? 15.786 -0.970 -34.022 1.00 63.94 86 TRP A N 1
ATOM 616 C CA . TRP A 1 86 ? 15.438 -1.344 -32.655 1.00 63.94 86 TRP A CA 1
ATOM 617 C C . TRP A 1 86 ? 15.878 -2.779 -32.411 1.00 63.94 86 TRP A C 1
ATOM 619 O O . TRP A 1 86 ? 15.333 -3.712 -32.999 1.00 63.94 86 TRP A O 1
ATOM 629 N N . ASP A 1 87 ? 16.854 -2.950 -31.526 1.00 68.06 87 ASP A N 1
ATOM 630 C CA . ASP A 1 87 ? 17.097 -4.260 -30.943 1.00 68.06 87 ASP A CA 1
ATOM 631 C C . ASP A 1 87 ? 15.904 -4.634 -30.048 1.00 68.06 87 ASP A C 1
ATOM 633 O O . ASP A 1 87 ? 15.404 -3.799 -29.284 1.00 68.06 87 ASP A O 1
ATOM 637 N N . SER A 1 88 ? 15.469 -5.892 -30.144 1.00 67.75 88 SER A N 1
ATOM 638 C CA . SER A 1 88 ? 14.477 -6.529 -29.268 1.00 67.75 88 SER A CA 1
ATOM 639 C C . SER A 1 88 ? 14.692 -6.173 -27.795 1.00 67.75 88 SER A C 1
ATOM 641 O O . SER A 1 88 ? 13.757 -5.773 -27.107 1.00 67.75 88 SER A O 1
ATOM 643 N N . THR A 1 89 ? 15.951 -6.153 -27.359 1.00 67.44 89 THR A N 1
ATOM 644 C CA . THR A 1 89 ? 16.361 -5.822 -25.994 1.00 67.44 89 THR A CA 1
ATOM 645 C C . THR A 1 89 ? 15.976 -4.405 -25.558 1.00 67.44 89 THR A C 1
ATOM 647 O O . THR A 1 89 ? 15.520 -4.202 -24.433 1.00 67.44 89 THR A O 1
ATOM 650 N N . ARG A 1 90 ? 16.165 -3.400 -26.425 1.00 74.31 90 ARG A N 1
ATOM 651 C CA . ARG A 1 90 ? 15.838 -2.002 -26.095 1.00 74.31 90 ARG A CA 1
ATOM 652 C C . ARG A 1 90 ? 14.334 -1.764 -26.154 1.00 74.31 90 ARG A C 1
ATOM 654 O O . ARG A 1 90 ? 13.809 -1.015 -25.340 1.00 74.31 90 ARG A O 1
ATOM 661 N N . ALA A 1 91 ? 13.652 -2.409 -27.097 1.00 79.31 91 ALA A N 1
ATOM 662 C CA . ALA A 1 91 ? 12.202 -2.327 -27.210 1.00 79.31 91 ALA A CA 1
ATOM 663 C C . ALA A 1 91 ? 11.509 -2.934 -25.981 1.00 79.31 91 ALA A C 1
ATOM 665 O O . ALA A 1 91 ? 10.531 -2.380 -25.480 1.00 79.31 91 ALA A O 1
ATOM 666 N N . ASP A 1 92 ? 12.058 -4.026 -25.447 1.00 78.81 92 ASP A N 1
ATOM 667 C CA . ASP A 1 92 ? 11.546 -4.674 -24.242 1.00 78.81 92 ASP A CA 1
ATOM 668 C C . ASP A 1 92 ? 11.694 -3.808 -22.989 1.00 78.81 92 ASP A C 1
ATOM 670 O O . ASP A 1 92 ? 10.826 -3.848 -22.117 1.00 78.81 92 ASP A O 1
ATOM 674 N N . ALA A 1 93 ? 12.730 -2.967 -22.924 1.00 83.38 93 ALA A N 1
ATOM 675 C CA . ALA A 1 93 ? 12.913 -2.023 -21.825 1.00 83.38 93 ALA A CA 1
ATOM 676 C C . ALA A 1 93 ? 11.813 -0.955 -21.752 1.00 83.38 93 ALA A C 1
ATOM 678 O O . ALA A 1 93 ? 11.601 -0.399 -20.683 1.00 83.38 93 ALA A O 1
ATOM 679 N N . LEU A 1 94 ? 11.099 -0.686 -22.853 1.00 88.06 94 LEU A N 1
ATOM 680 C CA . LEU A 1 94 ? 10.003 0.287 -22.891 1.00 88.06 94 LEU A CA 1
ATOM 681 C C . LEU A 1 94 ? 8.639 -0.310 -22.523 1.00 88.06 94 LEU A C 1
ATOM 683 O O . LEU A 1 94 ? 7.686 0.441 -22.332 1.00 88.06 94 LEU A O 1
ATOM 687 N N . ARG A 1 95 ? 8.522 -1.639 -22.389 1.00 87.38 95 ARG A N 1
ATOM 688 C CA . ARG A 1 95 ? 7.253 -2.304 -22.039 1.00 87.38 95 ARG A CA 1
ATOM 689 C C . ARG A 1 95 ? 6.588 -1.771 -20.760 1.00 87.38 95 ARG A C 1
ATOM 691 O O . ARG A 1 95 ? 5.365 -1.649 -20.783 1.00 87.38 95 ARG A O 1
ATOM 698 N N . PRO A 1 96 ? 7.318 -1.406 -19.687 1.00 89.44 96 PRO A N 1
ATOM 699 C CA . PRO A 1 96 ? 6.710 -0.795 -18.504 1.00 89.44 96 PRO A CA 1
ATOM 700 C C . PRO A 1 96 ? 5.848 0.439 -18.797 1.00 89.44 96 PRO A C 1
ATOM 702 O O . PRO A 1 96 ? 4.862 0.677 -18.107 1.00 89.44 96 PRO A O 1
ATOM 705 N N . LEU A 1 97 ? 6.152 1.199 -19.857 1.00 91.69 97 LEU A N 1
ATOM 706 C CA . LEU A 1 97 ? 5.389 2.397 -20.216 1.00 91.69 97 LEU A CA 1
ATOM 707 C C . LEU A 1 97 ? 3.940 2.090 -20.622 1.00 91.69 97 LEU A C 1
ATOM 709 O O . LEU A 1 97 ? 3.101 2.982 -20.539 1.00 91.69 97 LEU A O 1
ATOM 713 N N . TYR A 1 98 ? 3.602 0.848 -20.994 1.00 92.44 98 TYR A N 1
ATOM 714 C CA . TYR A 1 98 ? 2.203 0.465 -21.220 1.00 92.44 98 TYR A CA 1
ATOM 715 C C . TYR A 1 98 ? 1.350 0.573 -19.949 1.00 92.44 98 TYR A C 1
ATOM 717 O O . TYR A 1 98 ? 0.155 0.838 -20.056 1.00 92.44 98 TYR A O 1
ATOM 725 N N . ALA A 1 99 ? 1.943 0.439 -18.756 1.00 91.00 99 ALA A N 1
ATOM 726 C CA . ALA A 1 99 ? 1.228 0.617 -17.491 1.00 91.00 99 ALA A CA 1
ATOM 727 C C . ALA A 1 99 ? 0.667 2.042 -17.336 1.00 91.00 99 ALA A C 1
ATOM 729 O O . ALA A 1 99 ? -0.365 2.233 -16.698 1.00 91.00 99 ALA A O 1
ATOM 730 N N . LEU A 1 100 ? 1.275 3.037 -17.996 1.00 94.69 100 LEU A N 1
ATOM 731 C CA . LEU A 1 100 ? 0.790 4.419 -18.001 1.00 94.69 100 LEU A CA 1
ATOM 732 C C . LEU A 1 100 ? -0.582 4.573 -18.671 1.00 94.69 100 LEU A C 1
ATOM 734 O O . LEU A 1 100 ? -1.248 5.583 -18.455 1.00 94.69 100 LEU A O 1
ATOM 738 N N . ALA A 1 101 ? -1.054 3.566 -19.417 1.00 94.00 101 ALA A N 1
ATOM 739 C CA . ALA A 1 101 ? -2.428 3.526 -19.911 1.00 94.00 101 ALA A CA 1
ATOM 740 C C . ALA A 1 101 ? -3.466 3.575 -18.771 1.00 94.00 101 ALA A C 1
ATOM 742 O O . ALA A 1 101 ? -4.595 4.013 -18.986 1.00 94.00 101 ALA A O 1
ATOM 743 N N . LEU A 1 102 ? -3.088 3.201 -17.541 1.00 93.56 102 LEU A N 1
ATOM 744 C CA . LEU A 1 102 ? -3.943 3.351 -16.361 1.00 93.56 102 LEU A CA 1
ATOM 745 C C . LEU A 1 102 ? -4.290 4.818 -16.057 1.00 93.56 102 LEU A C 1
ATOM 747 O O . LEU A 1 102 ? -5.311 5.074 -15.429 1.00 93.56 102 LEU A O 1
ATOM 751 N N . LEU A 1 103 ? -3.524 5.797 -16.552 1.00 94.31 103 LEU A N 1
ATOM 752 C CA . LEU A 1 103 ? -3.840 7.225 -16.387 1.00 94.31 103 LEU A CA 1
ATOM 753 C C . LEU A 1 103 ? -5.045 7.683 -17.211 1.00 94.31 103 LEU A C 1
ATOM 755 O O . LEU A 1 103 ? -5.555 8.775 -16.977 1.00 94.31 103 LEU A O 1
ATOM 759 N N . LEU A 1 104 ? -5.533 6.853 -18.136 1.00 93.94 104 LEU A N 1
ATOM 760 C CA . LEU A 1 104 ? -6.784 7.097 -18.854 1.00 93.94 104 LEU A CA 1
ATOM 761 C C . LEU A 1 104 ? -8.002 6.683 -18.020 1.00 93.94 104 LEU A C 1
ATOM 763 O O . LEU A 1 104 ? -9.089 7.221 -18.214 1.00 93.94 104 LEU A O 1
ATOM 767 N N . VAL A 1 105 ? -7.831 5.739 -17.087 1.00 93.62 105 VAL A N 1
ATOM 768 C CA . VAL A 1 105 ? -8.919 5.132 -16.302 1.00 93.62 105 VAL A CA 1
ATOM 769 C C . VAL A 1 105 ? -9.770 6.164 -15.551 1.00 93.62 105 VAL A C 1
ATOM 771 O O . VAL A 1 105 ? -10.997 6.054 -15.626 1.00 93.62 105 VAL A O 1
ATOM 774 N N . PRO A 1 106 ? -9.195 7.189 -14.888 1.00 92.12 106 PRO A N 1
ATOM 775 C CA . PRO A 1 106 ? -9.980 8.224 -14.217 1.00 92.12 106 PRO A CA 1
ATOM 776 C C . PRO A 1 106 ? -10.893 9.011 -15.152 1.00 92.12 106 PRO A C 1
ATOM 778 O O . PRO A 1 106 ? -11.889 9.555 -14.701 1.00 92.12 106 PRO A O 1
ATOM 781 N N . TYR A 1 107 ? -10.565 9.085 -16.440 1.00 90.88 107 TYR A N 1
ATOM 782 C CA . TYR A 1 107 ? -11.282 9.888 -17.429 1.00 90.88 107 TYR A CA 1
ATOM 783 C C . TYR A 1 107 ? -12.338 9.082 -18.195 1.00 90.88 107 TYR A C 1
ATOM 785 O O . TYR A 1 107 ? -12.991 9.611 -19.094 1.00 90.88 107 TYR A O 1
ATOM 793 N N . LEU A 1 108 ? -12.530 7.805 -17.849 1.00 91.56 108 LEU A N 1
ATOM 794 C CA . LEU A 1 108 ? -13.583 6.987 -18.439 1.00 91.56 108 LEU A CA 1
ATOM 795 C C . LEU A 1 108 ? -14.971 7.445 -17.960 1.00 91.56 108 LEU A C 1
ATOM 797 O O . LEU A 1 108 ? -15.146 7.791 -16.792 1.00 91.56 108 LEU A O 1
ATOM 801 N N . PRO A 1 109 ? -15.998 7.390 -18.826 1.00 87.38 109 PRO A N 1
ATOM 802 C CA . PRO A 1 109 ? -17.294 7.999 -18.535 1.00 87.38 109 PRO A CA 1
ATOM 803 C C . PRO A 1 109 ? -18.060 7.347 -17.375 1.00 87.38 109 PRO A C 1
ATOM 805 O O . PRO A 1 109 ? -18.882 8.014 -16.767 1.00 87.38 109 PRO A O 1
ATOM 808 N N . TRP A 1 110 ? -17.799 6.086 -17.017 1.00 86.69 110 TRP A N 1
ATOM 809 C CA . TRP A 1 110 ? -18.589 5.360 -16.003 1.00 86.69 110 TRP A CA 1
ATOM 810 C C . TRP A 1 110 ? -17.756 4.745 -14.869 1.00 86.69 110 TRP A C 1
ATOM 812 O O . TRP A 1 110 ? -18.222 4.654 -13.734 1.00 86.69 110 TRP A O 1
ATOM 822 N N . LEU A 1 111 ? -16.521 4.319 -15.144 1.00 87.38 111 LEU A N 1
ATOM 823 C CA . LEU A 1 111 ? -15.716 3.546 -14.193 1.00 87.38 111 LEU A CA 1
ATOM 824 C C . LEU A 1 111 ? -15.367 4.312 -12.898 1.00 87.38 111 LEU A C 1
ATOM 826 O O . LEU A 1 111 ? -15.553 3.744 -11.822 1.00 87.38 111 LEU A O 1
ATOM 830 N N . PRO A 1 112 ? -14.966 5.595 -12.939 1.00 86.25 112 PRO A N 1
ATOM 831 C CA . PRO A 1 112 ? -14.676 6.362 -11.729 1.00 86.25 112 PRO A CA 1
ATOM 832 C C . PRO A 1 112 ? -15.909 6.686 -10.879 1.00 86.25 112 PRO A C 1
ATOM 834 O O . PRO A 1 112 ? -15.743 7.156 -9.757 1.00 86.25 112 PRO A O 1
ATOM 837 N N . ASP A 1 113 ? -17.137 6.490 -11.376 1.00 85.38 113 ASP A N 1
ATOM 838 C CA . ASP A 1 113 ? -18.358 6.622 -10.556 1.00 85.38 113 ASP A CA 1
ATOM 839 C C . ASP A 1 113 ? -18.622 5.348 -9.768 1.00 85.38 113 ASP A C 1
ATOM 841 O O . ASP A 1 113 ? -19.042 5.405 -8.619 1.00 85.38 113 ASP A O 1
ATOM 845 N N . ARG A 1 114 ? -18.326 4.193 -10.370 1.00 87.06 114 ARG A N 1
ATOM 846 C CA . ARG A 1 114 ? -18.462 2.885 -9.723 1.00 87.06 114 ARG A CA 1
ATOM 847 C C . ARG A 1 114 ? -17.332 2.611 -8.740 1.00 87.06 114 ARG A C 1
ATOM 849 O O . ARG A 1 114 ? -17.555 1.976 -7.717 1.00 87.06 114 ARG A O 1
ATOM 856 N N . VAL A 1 115 ? -16.127 3.078 -9.061 1.00 88.50 115 VAL A N 1
ATOM 857 C CA . VAL A 1 115 ? -14.917 2.842 -8.272 1.00 88.50 115 VAL A CA 1
ATOM 858 C C . VAL A 1 115 ? -14.221 4.181 -8.015 1.00 88.50 115 VAL A C 1
ATOM 860 O O . VAL A 1 115 ? -13.257 4.510 -8.705 1.00 88.50 115 VAL A O 1
ATOM 863 N N . PRO A 1 116 ? -14.672 4.981 -7.027 1.00 85.75 116 PRO A N 1
ATOM 864 C CA . PRO A 1 116 ? -14.102 6.304 -6.757 1.00 85.75 116 PRO A CA 1
ATOM 865 C C . PRO A 1 116 ? -12.595 6.283 -6.480 1.00 85.75 116 PRO A C 1
ATOM 867 O O . PRO A 1 116 ? -11.904 7.249 -6.790 1.00 85.75 116 PRO A O 1
ATOM 870 N N . ALA A 1 117 ? -12.071 5.163 -5.971 1.00 85.00 117 ALA A N 1
ATOM 871 C CA . ALA A 1 117 ? -10.648 4.976 -5.706 1.00 85.00 117 ALA A CA 1
ATOM 872 C C . ALA A 1 117 ? -9.762 5.222 -6.940 1.00 85.00 117 ALA A C 1
ATOM 874 O O . ALA A 1 117 ? -8.670 5.764 -6.797 1.00 85.00 117 ALA A O 1
ATOM 875 N N . VAL A 1 118 ? -10.226 4.917 -8.163 1.00 89.19 118 VAL A N 1
ATOM 876 C CA . VAL A 1 118 ? -9.406 5.127 -9.373 1.00 89.19 118 VAL A CA 1
ATOM 877 C C . VAL A 1 118 ? -9.118 6.606 -9.635 1.00 89.19 118 VAL A C 1
ATOM 879 O O . VAL A 1 118 ? -8.132 6.923 -10.293 1.00 89.19 118 VAL A O 1
ATOM 882 N N . ARG A 1 119 ? -9.916 7.527 -9.073 1.00 89.56 119 ARG A N 1
ATOM 883 C CA . ARG A 1 119 ? -9.720 8.982 -9.197 1.00 89.56 119 ARG A CA 1
ATOM 884 C C . ARG A 1 119 ? -8.386 9.443 -8.606 1.00 89.56 119 ARG A C 1
ATOM 886 O O . ARG A 1 119 ? -7.866 10.470 -9.034 1.00 89.56 119 ARG A O 1
ATOM 893 N N . ILE A 1 120 ? -7.776 8.667 -7.703 1.00 88.81 120 ILE A N 1
ATOM 894 C CA . ILE A 1 120 ? -6.440 8.963 -7.164 1.00 88.81 120 ILE A CA 1
ATOM 895 C C . ILE A 1 120 ? -5.380 9.086 -8.269 1.00 88.81 120 ILE A C 1
ATOM 897 O O . ILE A 1 120 ? -4.446 9.877 -8.141 1.00 88.81 120 ILE A O 1
ATOM 901 N N . LEU A 1 121 ? -5.561 8.362 -9.382 1.00 90.25 121 LEU A N 1
ATOM 902 C CA . LEU A 1 121 ? -4.679 8.404 -10.548 1.00 90.25 121 LEU A CA 1
ATOM 903 C C . LEU A 1 121 ? -4.851 9.678 -11.388 1.00 90.25 121 LEU A C 1
ATOM 905 O O . LEU A 1 121 ? -3.993 9.956 -12.214 1.00 90.25 121 LEU A O 1
ATOM 909 N N . ALA A 1 122 ? -5.913 10.467 -11.196 1.00 89.00 122 ALA A N 1
ATOM 910 C CA . ALA A 1 122 ? -5.990 11.823 -11.747 1.00 89.00 122 ALA A CA 1
ATOM 911 C C . ALA A 1 122 ? -5.334 12.859 -10.817 1.00 89.00 122 ALA A C 1
ATOM 913 O O . ALA A 1 122 ? -4.907 13.913 -11.284 1.00 89.00 122 ALA A O 1
ATOM 914 N N . GLY A 1 123 ? -5.221 12.547 -9.521 1.00 87.44 123 GLY A N 1
ATOM 915 C CA . GLY A 1 123 ? -4.564 13.359 -8.497 1.00 87.44 123 GLY A CA 1
ATOM 916 C C . GLY A 1 123 ? -3.086 12.987 -8.281 1.00 87.44 123 GLY A C 1
ATOM 917 O O . GLY A 1 123 ? -2.379 12.681 -9.244 1.00 87.44 123 GLY A O 1
ATOM 918 N N . PRO A 1 124 ? -2.583 12.990 -7.029 1.00 86.69 124 PRO A N 1
ATOM 919 C CA . PRO A 1 124 ? -1.178 12.689 -6.724 1.00 86.69 124 PRO A CA 1
ATOM 920 C C . PRO A 1 124 ? -0.705 11.297 -7.175 1.00 86.69 124 PRO A C 1
ATOM 922 O O . PRO A 1 124 ? 0.478 11.116 -7.465 1.00 86.69 124 PRO A O 1
ATOM 925 N N . GLY A 1 125 ? -1.617 10.322 -7.288 1.00 84.88 125 GLY A N 1
ATOM 926 C CA . GLY A 1 125 ? -1.308 8.945 -7.684 1.00 84.88 125 GLY A CA 1
ATOM 927 C C . GLY A 1 125 ? -0.672 8.820 -9.072 1.00 84.88 125 GLY A C 1
ATOM 928 O O . GLY A 1 125 ? 0.089 7.884 -9.312 1.00 84.88 125 GLY A O 1
ATOM 929 N N . ARG A 1 126 ? -0.893 9.788 -9.974 1.00 91.50 126 ARG A N 1
ATOM 930 C CA . ARG A 1 126 ? -0.272 9.778 -11.311 1.00 91.50 126 ARG A CA 1
ATOM 931 C C . ARG A 1 126 ? 1.248 9.810 -11.273 1.00 91.50 126 ARG A C 1
ATOM 933 O O . ARG A 1 126 ? 1.900 9.157 -12.083 1.00 91.50 126 ARG A O 1
ATOM 940 N N . TRP A 1 127 ? 1.816 10.566 -10.334 1.00 90.50 127 TRP A N 1
ATOM 941 C CA . TRP A 1 127 ? 3.263 10.732 -10.235 1.00 90.50 127 TRP A CA 1
ATOM 942 C C . TRP A 1 127 ? 3.937 9.468 -9.716 1.00 90.50 127 TRP A C 1
ATOM 944 O O . TRP A 1 127 ? 5.021 9.133 -10.186 1.00 90.50 127 TRP A O 1
ATOM 954 N N . TRP A 1 128 ? 3.264 8.723 -8.837 1.00 86.44 128 TRP A N 1
ATOM 955 C CA . TRP A 1 128 ? 3.713 7.399 -8.415 1.00 86.44 128 TRP A CA 1
ATOM 956 C C . TRP A 1 128 ? 3.765 6.426 -9.588 1.00 86.44 128 TRP A C 1
ATOM 958 O O . TRP A 1 128 ? 4.785 5.772 -9.787 1.00 86.44 128 TRP A O 1
ATOM 968 N N . LEU A 1 129 ? 2.729 6.400 -10.429 1.00 88.19 129 LEU A N 1
ATOM 969 C CA . LEU A 1 129 ? 2.722 5.533 -11.605 1.00 88.19 129 LEU A CA 1
ATOM 970 C C . LEU A 1 129 ? 3.838 5.894 -12.602 1.00 88.19 129 LEU A C 1
ATOM 972 O O . LEU A 1 129 ? 4.499 5.003 -13.135 1.00 88.19 129 LEU A O 1
ATOM 976 N N . TRP A 1 130 ? 4.101 7.190 -12.815 1.00 91.94 130 TRP A N 1
ATOM 977 C CA . TRP A 1 130 ? 5.252 7.644 -13.605 1.00 91.94 130 TRP A CA 1
ATOM 978 C C . TRP A 1 130 ? 6.585 7.221 -12.995 1.00 91.94 130 TRP A C 1
ATOM 980 O O . TRP A 1 130 ? 7.447 6.721 -13.719 1.00 91.94 130 TRP A O 1
ATOM 990 N N . ALA A 1 131 ? 6.758 7.404 -11.686 1.00 87.31 131 ALA A N 1
ATOM 991 C CA . ALA A 1 131 ? 7.979 7.038 -10.981 1.00 87.31 131 ALA A CA 1
ATOM 992 C C . ALA A 1 131 ? 8.258 5.533 -11.090 1.00 87.31 131 ALA A C 1
ATOM 994 O O . ALA A 1 131 ? 9.381 5.149 -11.415 1.00 87.31 131 ALA A O 1
ATOM 995 N N . VAL A 1 132 ? 7.233 4.692 -10.909 1.00 85.00 132 VAL A N 1
ATOM 996 C CA . VAL A 1 132 ? 7.332 3.235 -11.071 1.00 85.00 132 VAL A CA 1
ATOM 997 C C . VAL A 1 132 ? 7.681 2.875 -12.514 1.00 85.00 132 VAL A C 1
ATOM 999 O O . VAL A 1 132 ? 8.679 2.195 -12.745 1.00 85.00 132 VAL A O 1
ATOM 1002 N N . ALA A 1 133 ? 6.935 3.379 -13.503 1.00 89.19 133 ALA A N 1
ATOM 1003 C CA . ALA A 1 133 ? 7.165 3.036 -14.907 1.00 89.19 133 ALA A CA 1
ATOM 1004 C C . ALA A 1 133 ? 8.555 3.483 -15.401 1.00 89.19 133 ALA A C 1
ATOM 1006 O O . ALA A 1 133 ? 9.276 2.698 -16.017 1.00 89.19 133 ALA A O 1
ATOM 1007 N N . ILE A 1 134 ? 8.971 4.720 -15.101 1.00 90.12 134 ILE A N 1
ATOM 1008 C CA . ILE A 1 134 ? 10.304 5.233 -15.459 1.00 90.12 134 ILE A CA 1
ATOM 1009 C C . ILE A 1 134 ? 11.392 4.474 -14.697 1.00 90.12 134 ILE A C 1
ATOM 1011 O O . ILE A 1 134 ? 12.396 4.089 -15.297 1.00 90.12 134 ILE A O 1
ATOM 1015 N N . GLY A 1 135 ? 11.190 4.217 -13.403 1.00 84.88 135 GLY A N 1
ATOM 1016 C CA . GLY A 1 135 ? 12.103 3.426 -12.583 1.00 84.88 135 GLY A CA 1
ATOM 1017 C C . GLY A 1 135 ? 12.336 2.037 -13.173 1.00 84.88 135 GLY A C 1
ATOM 1018 O O . GLY A 1 135 ? 13.482 1.614 -13.306 1.00 84.88 135 GLY A O 1
ATOM 1019 N N . GLN A 1 136 ? 11.275 1.368 -13.631 1.00 83.00 136 GLN A N 1
ATOM 1020 C CA . GLN A 1 136 ? 11.349 0.068 -14.301 1.00 83.00 136 GLN A CA 1
ATOM 1021 C C . GLN A 1 136 ? 12.100 0.147 -15.641 1.00 83.00 136 GLN A C 1
ATOM 1023 O O . GLN A 1 136 ? 12.944 -0.709 -15.911 1.00 83.00 136 GLN A O 1
ATOM 1028 N N . VAL A 1 137 ? 11.868 1.182 -16.460 1.00 86.31 137 VAL A N 1
ATOM 1029 C CA . VAL A 1 137 ? 12.623 1.399 -17.711 1.00 86.31 137 VAL A CA 1
ATOM 1030 C C . VAL A 1 137 ? 14.115 1.589 -17.417 1.00 86.31 137 VAL A C 1
ATOM 1032 O O . VAL A 1 137 ? 14.954 0.902 -18.006 1.00 86.31 137 VAL A O 1
ATOM 1035 N N . ILE A 1 138 ? 14.458 2.488 -16.487 1.00 85.31 138 ILE A N 1
ATOM 1036 C CA . ILE A 1 138 ? 15.846 2.765 -16.088 1.00 85.31 138 ILE A CA 1
ATOM 1037 C C . ILE A 1 138 ? 16.499 1.496 -15.550 1.00 85.31 138 ILE A C 1
ATOM 1039 O O . ILE A 1 138 ? 17.617 1.176 -15.940 1.00 85.31 138 ILE A O 1
ATOM 1043 N N . TRP A 1 139 ? 15.799 0.747 -14.703 1.00 78.88 139 TRP A N 1
ATOM 1044 C CA . TRP A 1 139 ? 16.293 -0.490 -14.116 1.00 78.88 139 TRP A CA 1
ATOM 1045 C C . TRP A 1 139 ? 16.593 -1.560 -15.173 1.00 78.88 139 TRP A C 1
ATOM 1047 O O . TRP A 1 139 ? 17.673 -2.162 -15.172 1.00 78.88 139 TRP A O 1
ATOM 1057 N N . ILE A 1 140 ? 15.680 -1.768 -16.128 1.00 78.44 140 ILE A N 1
ATOM 1058 C CA . ILE A 1 140 ? 15.909 -2.706 -17.230 1.00 78.44 140 ILE A CA 1
ATOM 1059 C C . ILE A 1 140 ? 17.100 -2.239 -18.069 1.00 78.44 140 ILE A C 1
ATOM 1061 O O . ILE A 1 140 ? 17.955 -3.055 -18.387 1.00 78.44 140 ILE A O 1
ATOM 1065 N N . LEU A 1 141 ? 17.229 -0.951 -18.386 1.00 80.56 141 LEU A N 1
ATOM 1066 C CA . LEU A 1 141 ? 18.384 -0.448 -19.139 1.00 80.56 141 LEU A CA 1
ATOM 1067 C C . LEU A 1 141 ? 19.705 -0.579 -18.353 1.00 80.56 141 LEU A C 1
ATOM 1069 O O . LEU A 1 141 ? 20.703 -1.037 -18.909 1.00 80.56 141 LEU A O 1
ATOM 1073 N N . ALA A 1 142 ? 19.712 -0.247 -17.061 1.00 75.81 142 ALA A N 1
ATOM 1074 C CA . ALA A 1 142 ? 20.880 -0.307 -16.182 1.00 75.81 142 ALA A CA 1
ATOM 1075 C C . ALA A 1 142 ? 21.396 -1.742 -16.008 1.00 75.81 142 ALA A C 1
ATOM 1077 O O . ALA A 1 142 ? 22.585 -2.004 -16.199 1.00 75.81 142 ALA A O 1
ATOM 1078 N N . SER A 1 143 ? 20.493 -2.692 -15.746 1.00 69.31 143 SER A N 1
ATOM 1079 C CA . SER A 1 143 ? 20.839 -4.116 -15.622 1.00 69.31 143 SER A CA 1
ATOM 1080 C C . SER A 1 143 ? 21.488 -4.689 -16.893 1.00 69.31 143 SER A C 1
ATOM 1082 O O . SER A 1 143 ? 22.250 -5.655 -16.825 1.00 69.31 143 SER A O 1
ATOM 1084 N N . ARG A 1 144 ? 21.249 -4.070 -18.060 1.00 70.56 144 ARG A N 1
ATOM 1085 C CA . ARG A 1 144 ? 21.785 -4.493 -19.366 1.00 70.56 144 ARG A CA 1
ATOM 1086 C C . ARG A 1 144 ? 23.150 -3.896 -19.692 1.00 70.56 144 ARG A C 1
ATOM 1088 O O . ARG A 1 144 ? 23.903 -4.523 -20.429 1.00 70.56 144 ARG A O 1
ATOM 1095 N N . ILE A 1 145 ? 23.506 -2.745 -19.116 1.00 68.81 145 ILE A N 1
ATOM 1096 C CA . ILE A 1 145 ? 24.846 -2.128 -19.242 1.00 68.81 145 ILE A CA 1
ATOM 1097 C C . ILE A 1 145 ? 25.895 -2.912 -18.420 1.00 68.81 145 ILE A C 1
ATOM 1099 O O . ILE A 1 145 ? 27.064 -2.552 -18.347 1.00 68.81 145 ILE A O 1
ATOM 1103 N N . GLY A 1 146 ? 25.500 -4.038 -17.820 1.00 57.47 146 GLY A N 1
ATOM 1104 C CA . GLY A 1 146 ? 26.365 -4.821 -16.949 1.00 57.47 146 GLY A CA 1
ATOM 1105 C C . GLY A 1 146 ? 26.466 -4.216 -15.556 1.00 57.47 146 GLY A C 1
ATOM 1106 O O . GLY A 1 146 ? 27.340 -4.629 -14.794 1.00 57.47 146 GLY A O 1
ATOM 1107 N N . TRP A 1 147 ? 25.556 -3.298 -15.195 1.00 55.72 147 TRP A N 1
ATOM 1108 C CA . TRP A 1 147 ? 25.380 -2.878 -13.812 1.00 55.72 147 TRP A CA 1
ATOM 1109 C C . TRP A 1 147 ? 24.770 -4.041 -13.028 1.00 55.72 147 TRP A C 1
ATOM 1111 O O . TRP A 1 147 ? 23.569 -4.135 -12.778 1.00 55.72 147 TRP A O 1
ATOM 1121 N N . LYS A 1 148 ? 25.628 -5.002 -12.694 1.00 55.78 148 LYS A N 1
ATOM 1122 C CA . LYS A 1 148 ? 25.314 -6.098 -11.797 1.00 55.78 148 LYS A CA 1
ATOM 1123 C C . LYS A 1 148 ? 25.424 -5.525 -10.398 1.00 55.78 148 LYS A C 1
ATOM 1125 O O . LYS A 1 148 ? 26.508 -5.481 -9.826 1.00 55.78 148 LYS A O 1
ATOM 1130 N N . PHE A 1 149 ? 24.304 -5.061 -9.858 1.00 54.16 149 PHE A N 1
ATOM 1131 C CA . PHE A 1 149 ? 24.194 -4.868 -8.420 1.00 54.16 149 PHE A CA 1
ATOM 1132 C C . PHE A 1 149 ? 24.281 -6.258 -7.777 1.00 54.16 149 PHE A C 1
ATOM 1134 O O . PHE A 1 149 ? 23.283 -6.950 -7.603 1.00 54.16 149 PHE A O 1
ATOM 1141 N N . GLN A 1 150 ? 25.503 -6.714 -7.499 1.00 59.53 150 GLN A N 1
ATOM 1142 C CA . GLN A 1 150 ? 25.757 -7.905 -6.695 1.00 59.53 150 GLN A CA 1
ATOM 1143 C C . GLN A 1 150 ? 25.590 -7.528 -5.223 1.00 59.53 150 GLN A C 1
ATOM 1145 O O . GLN A 1 150 ? 26.531 -7.590 -4.439 1.00 59.53 150 GLN A O 1
ATOM 1150 N N . LEU A 1 151 ? 24.395 -7.063 -4.854 1.00 64.31 151 LEU A N 1
ATOM 1151 C CA . LEU A 1 151 ? 24.054 -6.982 -3.445 1.00 64.31 151 LEU A CA 1
ATOM 1152 C C . LEU A 1 151 ? 23.833 -8.412 -2.953 1.00 64.31 151 LEU A C 1
ATOM 1154 O O . LEU A 1 151 ? 23.123 -9.188 -3.599 1.00 64.31 151 LEU A O 1
ATOM 1158 N N . ASP A 1 152 ? 24.428 -8.758 -1.813 1.00 82.88 152 ASP A N 1
ATOM 1159 C CA . ASP A 1 152 ? 24.087 -9.993 -1.113 1.00 82.88 152 ASP A CA 1
ATOM 1160 C C . ASP A 1 152 ? 22.562 -10.052 -0.947 1.00 82.88 152 ASP A C 1
ATOM 1162 O O . ASP A 1 152 ? 21.930 -9.058 -0.577 1.00 82.88 152 ASP A O 1
ATOM 1166 N N . ARG A 1 153 ? 21.965 -11.217 -1.220 1.00 85.69 153 ARG A N 1
ATOM 1167 C CA . ARG A 1 153 ? 20.518 -11.444 -1.108 1.00 85.69 153 ARG A CA 1
ATOM 1168 C C . ARG A 1 153 ? 19.957 -10.946 0.229 1.00 85.69 153 ARG A C 1
ATOM 1170 O O . ARG A 1 153 ? 18.849 -10.416 0.258 1.00 85.69 153 ARG A O 1
ATOM 1177 N N . ARG A 1 154 ? 20.705 -11.097 1.324 1.00 87.38 154 ARG A N 1
ATOM 1178 C CA . ARG A 1 154 ? 20.333 -10.606 2.656 1.00 87.38 154 ARG A CA 1
ATOM 1179 C C . ARG A 1 154 ? 20.289 -9.084 2.690 1.00 87.38 154 ARG A C 1
ATOM 1181 O O . ARG A 1 154 ? 19.273 -8.529 3.090 1.00 87.38 154 ARG A O 1
ATOM 1188 N N . ILE A 1 155 ? 21.347 -8.420 2.222 1.00 88.31 155 ILE A N 1
ATOM 1189 C CA . ILE A 1 155 ? 21.418 -6.951 2.177 1.00 88.31 155 ILE A CA 1
ATOM 1190 C C . ILE A 1 155 ? 20.298 -6.404 1.285 1.00 88.31 155 ILE A C 1
ATOM 1192 O O . ILE A 1 155 ? 19.627 -5.452 1.667 1.00 88.31 155 ILE A O 1
ATOM 1196 N N . ALA A 1 156 ? 20.042 -7.040 0.137 1.00 88.06 156 ALA A N 1
ATOM 1197 C CA . ALA A 1 156 ? 18.958 -6.646 -0.756 1.00 88.06 156 ALA A CA 1
ATOM 1198 C C . ALA A 1 156 ? 17.595 -6.773 -0.068 1.00 88.06 156 ALA A C 1
ATOM 1200 O O . ALA A 1 156 ? 16.806 -5.840 -0.116 1.00 88.06 156 ALA A O 1
ATOM 1201 N N . SER A 1 157 ? 17.344 -7.873 0.643 1.00 91.75 157 SER A N 1
ATOM 1202 C CA . SER A 1 157 ? 16.080 -8.075 1.366 1.00 91.75 157 SER A CA 1
ATOM 1203 C C . SER A 1 157 ? 15.875 -7.032 2.467 1.00 91.75 157 SER A C 1
ATOM 1205 O O . SER A 1 157 ? 14.776 -6.505 2.611 1.00 91.75 157 SER A O 1
ATOM 1207 N N . PHE A 1 158 ? 16.935 -6.678 3.205 1.00 94.69 158 PHE A N 1
ATOM 1208 C CA . PHE A 1 158 ? 16.881 -5.593 4.190 1.00 94.69 158 PHE A CA 1
ATOM 1209 C C . PHE A 1 158 ? 16.669 -4.222 3.543 1.00 94.69 158 PHE A C 1
ATOM 1211 O O . PHE A 1 158 ? 15.963 -3.393 4.110 1.00 94.69 158 PHE A O 1
ATOM 1218 N N . ALA A 1 159 ? 17.232 -3.982 2.357 1.00 91.69 159 ALA A N 1
ATOM 1219 C CA . ALA A 1 159 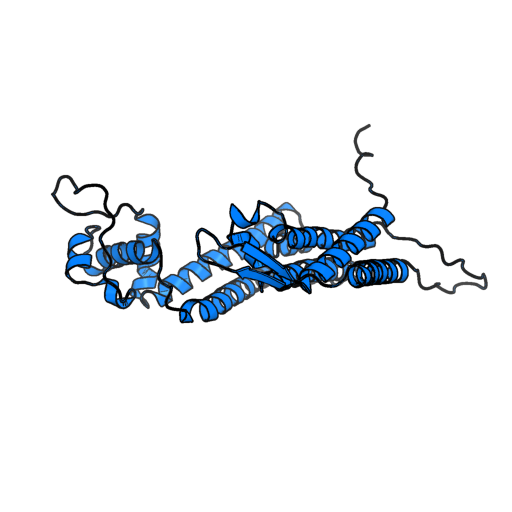? 16.977 -2.760 1.603 1.00 91.69 159 ALA A CA 1
ATOM 1220 C C . ALA A 1 159 ? 15.514 -2.684 1.138 1.00 91.69 159 ALA A C 1
ATOM 1222 O O . ALA A 1 159 ? 14.879 -1.653 1.332 1.00 91.69 159 ALA A O 1
ATOM 1223 N N . ILE A 1 160 ? 14.955 -3.775 0.601 1.00 93.94 160 ILE A N 1
ATOM 1224 C CA . ILE A 1 160 ? 13.539 -3.863 0.211 1.00 93.94 160 ILE A CA 1
ATOM 1225 C C . ILE A 1 160 ? 12.629 -3.612 1.416 1.00 93.94 160 ILE A C 1
ATOM 1227 O O . ILE A 1 160 ? 11.729 -2.776 1.340 1.00 93.94 160 ILE A O 1
ATOM 1231 N N . PHE A 1 161 ? 12.906 -4.262 2.549 1.00 97.19 161 PHE A N 1
ATOM 1232 C CA . PHE A 1 161 ? 12.200 -4.014 3.805 1.00 97.19 161 PHE A CA 1
ATOM 1233 C C . PHE A 1 161 ? 12.284 -2.537 4.217 1.00 97.19 161 PHE A C 1
ATOM 1235 O O . PHE A 1 161 ? 11.262 -1.903 4.463 1.00 97.19 161 PHE A O 1
ATOM 1242 N N . GLY A 1 162 ? 13.495 -1.973 4.265 1.00 96.88 162 GLY A N 1
ATOM 1243 C CA . GLY A 1 162 ? 13.726 -0.603 4.720 1.00 96.88 162 GLY A CA 1
ATOM 1244 C C . GLY A 1 162 ? 13.056 0.441 3.830 1.00 96.88 162 GLY A C 1
ATOM 1245 O O . GLY A 1 162 ? 12.451 1.381 4.341 1.00 96.88 162 GLY A O 1
ATOM 1246 N N . VAL A 1 163 ? 13.107 0.258 2.507 1.00 94.12 163 VAL A N 1
ATOM 1247 C CA . VAL A 1 163 ? 12.432 1.148 1.554 1.00 94.12 163 VAL A CA 1
ATOM 1248 C C . VAL A 1 163 ? 10.915 1.033 1.688 1.00 94.12 163 VAL A C 1
ATOM 1250 O O . VAL A 1 163 ? 10.249 2.061 1.778 1.00 94.12 163 VAL A O 1
ATOM 1253 N N . SER A 1 164 ? 10.368 -0.182 1.776 1.00 95.88 164 SER A N 1
ATOM 1254 C CA . SER A 1 164 ? 8.920 -0.389 1.942 1.00 95.88 164 SER A CA 1
ATOM 1255 C C . SER A 1 164 ? 8.421 0.241 3.245 1.00 95.88 164 SER A C 1
ATOM 1257 O O . SER A 1 164 ? 7.471 1.022 3.242 1.00 95.88 164 SER A O 1
ATOM 1259 N N . LEU A 1 165 ? 9.135 0.014 4.353 1.00 97.62 165 LEU A N 1
ATOM 1260 C CA . LEU A 1 165 ? 8.827 0.625 5.645 1.00 97.62 165 LEU A CA 1
ATOM 1261 C C . LEU A 1 165 ? 8.888 2.157 5.587 1.00 97.62 165 LEU A C 1
ATOM 1263 O O . LEU A 1 165 ? 8.010 2.816 6.137 1.00 97.62 165 LEU A O 1
ATOM 1267 N N . ALA A 1 166 ? 9.880 2.738 4.906 1.00 94.88 166 ALA A N 1
ATOM 1268 C CA . ALA A 1 166 ? 9.981 4.187 4.737 1.00 94.88 166 ALA A CA 1
ATOM 1269 C C . ALA A 1 166 ? 8.811 4.762 3.916 1.00 94.88 166 ALA A C 1
ATOM 1271 O O . ALA A 1 166 ? 8.278 5.823 4.251 1.00 94.88 166 ALA A O 1
ATOM 1272 N N . VAL A 1 167 ? 8.363 4.054 2.874 1.00 92.81 167 VAL A N 1
ATOM 1273 C CA . VAL A 1 167 ? 7.185 4.441 2.081 1.00 92.81 167 VAL A CA 1
ATOM 1274 C C . VAL A 1 167 ? 5.917 4.384 2.938 1.00 92.81 167 VAL A C 1
ATOM 1276 O O . VAL A 1 167 ? 5.172 5.365 2.988 1.00 92.81 167 VAL A O 1
ATOM 1279 N N . TYR A 1 168 ? 5.696 3.304 3.690 1.00 95.50 168 TYR A N 1
ATOM 1280 C CA . TYR A 1 168 ? 4.537 3.190 4.583 1.00 95.50 168 TYR A CA 1
ATOM 1281 C C . TYR A 1 168 ? 4.554 4.237 5.699 1.00 95.50 168 TYR A C 1
ATOM 1283 O O . TYR A 1 168 ? 3.550 4.913 5.927 1.00 95.50 168 TYR A O 1
ATOM 1291 N N . ALA A 1 169 ? 5.705 4.446 6.336 1.00 94.62 169 ALA A N 1
ATOM 1292 C CA . ALA A 1 169 ? 5.876 5.444 7.384 1.00 94.62 169 ALA A CA 1
ATOM 1293 C C . ALA A 1 169 ? 5.647 6.873 6.876 1.00 94.62 169 ALA A C 1
ATOM 1295 O O . ALA A 1 169 ? 4.982 7.662 7.544 1.00 94.62 169 ALA A O 1
ATOM 1296 N N . SER A 1 170 ? 6.167 7.213 5.691 1.00 90.00 170 SER A N 1
ATOM 1297 C CA . SER A 1 170 ? 5.973 8.543 5.095 1.00 90.00 170 SER A CA 1
ATOM 1298 C C . SER A 1 170 ? 4.522 8.784 4.677 1.00 90.00 170 SER A C 1
ATOM 1300 O O . SER A 1 170 ? 4.021 9.900 4.822 1.00 90.00 170 SER A O 1
ATOM 1302 N N . THR A 1 171 ? 3.828 7.741 4.217 1.00 89.69 171 THR A N 1
ATOM 1303 C CA . THR A 1 171 ? 2.393 7.794 3.916 1.00 89.69 171 THR A CA 1
ATOM 1304 C C . THR A 1 171 ? 1.596 8.018 5.195 1.00 89.69 171 THR A C 1
ATOM 1306 O O . THR A 1 171 ? 0.794 8.946 5.270 1.00 89.69 171 THR A O 1
ATOM 1309 N N . TRP A 1 172 ? 1.871 7.235 6.240 1.00 92.12 172 TRP A N 1
ATOM 1310 C CA . TRP A 1 172 ? 1.237 7.394 7.544 1.00 92.12 172 TRP A CA 1
ATOM 1311 C C . TRP A 1 172 ? 1.468 8.768 8.160 1.00 92.12 172 TRP A C 1
ATOM 1313 O O . TRP A 1 172 ? 0.516 9.395 8.620 1.00 92.12 172 TRP A O 1
ATOM 1323 N N . ALA A 1 173 ? 2.700 9.277 8.130 1.00 90.44 173 ALA A N 1
ATOM 1324 C CA . ALA A 1 173 ? 3.026 10.599 8.656 1.00 90.44 173 ALA A CA 1
ATOM 1325 C C . ALA A 1 173 ? 2.194 11.717 8.003 1.00 90.44 173 ALA A C 1
ATOM 1327 O O . ALA A 1 173 ? 1.889 12.706 8.665 1.00 90.44 173 ALA A O 1
ATOM 1328 N N . GLN A 1 174 ? 1.805 11.549 6.736 1.00 86.88 174 GLN A N 1
ATOM 1329 C CA . GLN A 1 174 ? 0.929 12.481 6.027 1.00 86.88 174 GLN A CA 1
ATOM 1330 C C . GLN A 1 174 ? -0.549 12.272 6.385 1.00 86.88 174 GLN A C 1
ATOM 1332 O O . GLN A 1 174 ? -1.236 13.234 6.718 1.00 86.88 174 GLN A O 1
ATOM 1337 N N . VAL A 1 175 ? -1.052 11.033 6.346 1.00 86.38 175 VAL A N 1
ATOM 1338 C CA . VAL A 1 175 ? -2.496 10.778 6.520 1.00 86.38 175 VAL A CA 1
ATOM 1339 C C . VAL A 1 175 ? -2.955 10.826 7.978 1.00 86.38 175 VAL A C 1
ATOM 1341 O O . VAL A 1 175 ? -4.084 11.221 8.248 1.00 86.38 175 VAL A O 1
ATOM 1344 N N . SER A 1 176 ? -2.092 10.497 8.937 1.00 87.06 176 SER A N 1
ATOM 1345 C CA . SER A 1 176 ? -2.415 10.514 10.375 1.00 87.06 176 SER A CA 1
ATOM 1346 C C . SER A 1 176 ? -2.757 11.902 10.920 1.00 87.06 176 SER A C 1
ATOM 1348 O O . SER A 1 176 ? -3.443 12.011 11.932 1.00 87.06 176 SER A O 1
ATOM 1350 N N . GLN A 1 177 ? -2.334 12.968 10.238 1.00 83.44 177 GLN A N 1
ATOM 1351 C CA . GLN A 1 177 ? -2.618 14.351 10.636 1.00 83.44 177 GLN A CA 1
ATOM 1352 C C . GLN A 1 177 ? -4.038 14.802 10.267 1.00 83.44 177 GLN A C 1
ATOM 1354 O O . GLN A 1 177 ? -4.474 15.873 10.675 1.00 83.44 177 GLN A O 1
ATOM 1359 N N . THR A 1 178 ? -4.770 13.999 9.494 1.00 81.56 178 THR A N 1
ATOM 1360 C CA . THR A 1 178 ? -6.083 14.376 8.950 1.00 81.56 178 THR A CA 1
ATOM 1361 C C . THR A 1 178 ? -7.240 14.204 9.939 1.00 81.56 178 THR A C 1
ATOM 1363 O O . THR A 1 178 ? -8.362 14.592 9.629 1.00 81.56 178 THR A O 1
ATOM 1366 N N . GLY A 1 179 ? -6.997 13.613 11.116 1.00 79.56 179 GLY A N 1
ATOM 1367 C CA . GLY A 1 179 ? -8.030 13.334 12.123 1.00 79.56 179 GLY A CA 1
ATOM 1368 C C . GLY A 1 179 ? -8.987 12.189 11.765 1.00 79.56 179 GLY A C 1
ATOM 1369 O O . GLY A 1 179 ? -9.850 11.856 12.569 1.00 79.56 179 GLY A O 1
ATOM 1370 N N . PHE A 1 180 ? -8.831 11.564 10.591 1.00 80.50 180 PHE A N 1
ATOM 1371 C CA . PHE A 1 180 ? -9.657 10.434 10.148 1.00 80.50 180 PHE A CA 1
ATOM 1372 C C . PHE A 1 180 ? -9.239 9.078 10.733 1.00 80.50 180 PHE A C 1
ATOM 1374 O O . PHE A 1 180 ? -9.970 8.105 10.567 1.00 80.50 180 PHE A O 1
ATOM 1381 N N . PHE A 1 181 ? -8.076 8.999 11.385 1.00 88.19 181 PHE A N 1
ATOM 1382 C CA . PHE A 1 181 ? -7.503 7.750 11.884 1.00 88.19 181 PHE A CA 1
ATOM 1383 C C . PHE A 1 181 ? -7.331 7.774 13.408 1.00 88.19 181 PHE A C 1
ATOM 1385 O O . PHE A 1 181 ? -6.868 8.791 13.935 1.00 88.19 181 PHE A O 1
ATOM 1392 N N . PRO A 1 182 ? -7.597 6.657 14.108 1.00 91.94 182 PRO A N 1
ATOM 1393 C CA . PRO A 1 182 ? -8.126 5.395 13.585 1.00 91.94 182 PRO A CA 1
ATOM 1394 C C . PRO A 1 182 ? -9.579 5.519 13.100 1.00 91.94 182 PRO A C 1
ATOM 1396 O O . PRO A 1 182 ? -10.359 6.295 13.651 1.00 91.94 182 PRO A O 1
ATOM 1399 N N . GLY A 1 183 ? -9.931 4.760 12.061 1.00 89.31 183 GLY A N 1
ATOM 1400 C CA . GLY A 1 183 ? -11.235 4.841 11.394 1.00 89.31 183 GLY A CA 1
ATOM 1401 C C . GLY A 1 183 ? -11.785 3.483 10.951 1.00 89.31 183 GLY A C 1
ATOM 1402 O O . GLY A 1 183 ? -11.085 2.473 10.971 1.00 89.31 183 GLY A O 1
ATOM 1403 N N . GLY A 1 184 ? -13.061 3.447 10.553 1.00 91.69 184 GLY A N 1
ATOM 1404 C CA . GLY A 1 184 ? -13.736 2.198 10.179 1.00 91.69 184 GLY A CA 1
ATOM 1405 C C . GLY A 1 184 ? -13.713 1.174 11.319 1.00 91.69 184 GLY A C 1
ATOM 1406 O O . GLY A 1 184 ? -14.067 1.505 12.447 1.00 91.69 184 GLY A O 1
ATOM 1407 N N . ASP A 1 185 ? -13.253 -0.044 11.027 1.00 95.00 185 ASP A N 1
ATOM 1408 C CA . ASP A 1 185 ? -13.192 -1.155 11.988 1.00 95.00 185 ASP A CA 1
ATOM 1409 C C . ASP A 1 185 ? -11.986 -1.071 12.950 1.00 95.00 185 ASP A C 1
ATOM 1411 O O . ASP A 1 185 ? -11.942 -1.779 13.958 1.00 95.00 185 ASP A O 1
ATOM 1415 N N . GLU A 1 186 ? -10.985 -0.229 12.658 1.00 95.69 186 GLU A N 1
ATOM 1416 C CA . GLU A 1 186 ? -9.744 -0.118 13.442 1.00 95.69 186 GLU A CA 1
ATOM 1417 C C . GLU A 1 186 ? -9.976 0.097 14.950 1.00 95.69 186 GLU A C 1
ATOM 1419 O O . GLU A 1 186 ? -9.431 -0.686 15.738 1.00 95.69 186 GLU A O 1
ATOM 1424 N N . PRO A 1 187 ? -10.784 1.085 15.400 1.00 96.75 187 PRO A N 1
ATOM 1425 C CA . PRO A 1 187 ? -11.018 1.281 16.828 1.00 96.75 187 PRO A CA 1
ATOM 1426 C C . PRO A 1 187 ? -11.689 0.067 17.488 1.00 96.75 187 PRO A C 1
ATOM 1428 O O . PRO A 1 187 ? -11.401 -0.229 18.645 1.00 96.75 187 PRO A O 1
ATOM 1431 N N . HIS A 1 188 ? -12.508 -0.701 16.764 1.00 97.44 188 HIS A N 1
ATOM 1432 C CA . HIS A 1 188 ? -13.165 -1.890 17.312 1.00 97.44 188 HIS A CA 1
ATOM 1433 C C . HIS A 1 188 ? -12.181 -3.046 17.555 1.00 97.44 188 HIS A C 1
ATOM 1435 O O . HIS A 1 188 ? -12.282 -3.733 18.573 1.00 97.44 188 HIS A O 1
ATOM 1441 N N . TYR A 1 189 ? -11.181 -3.240 16.686 1.00 97.94 189 TYR A N 1
ATOM 1442 C CA . TYR A 1 189 ? -10.094 -4.198 16.941 1.00 97.94 189 TYR A CA 1
ATOM 1443 C C . TYR A 1 189 ? -9.213 -3.782 18.131 1.00 97.94 189 TYR A C 1
ATOM 1445 O O . TYR A 1 189 ? -8.760 -4.636 18.904 1.00 97.94 189 TYR A O 1
ATOM 1453 N N . LEU A 1 190 ? -8.985 -2.477 18.309 1.00 98.00 190 LEU A N 1
ATOM 1454 C CA . LEU A 1 190 ? -8.218 -1.952 19.441 1.00 98.00 190 LEU A CA 1
ATOM 1455 C C . LEU A 1 190 ? -8.960 -2.140 20.770 1.00 98.00 190 LEU A C 1
ATOM 1457 O O . LEU A 1 190 ? -8.315 -2.489 21.757 1.00 98.00 190 LEU A O 1
ATOM 1461 N N . VAL A 1 191 ? -10.294 -2.033 20.798 1.00 98.19 191 VAL A N 1
ATOM 1462 C CA . VAL A 1 191 ? -11.075 -2.346 22.008 1.00 98.19 191 VAL A CA 1
ATOM 1463 C C . VAL A 1 191 ? -10.917 -3.812 22.415 1.00 98.19 191 VAL A C 1
ATOM 1465 O O . VAL A 1 191 ? -10.690 -4.093 23.589 1.00 98.19 191 VAL A O 1
ATOM 1468 N N . ILE A 1 192 ? -10.961 -4.756 21.466 1.00 98.38 192 ILE A N 1
ATOM 1469 C CA . ILE A 1 192 ? -10.709 -6.179 21.770 1.00 98.38 192 ILE A CA 1
ATOM 1470 C C . ILE A 1 192 ? -9.301 -6.355 22.357 1.00 98.38 192 ILE A C 1
ATOM 1472 O O . ILE A 1 192 ? -9.103 -7.117 23.298 1.00 98.38 192 ILE A O 1
ATOM 1476 N N . THR A 1 193 ? -8.321 -5.625 21.819 1.00 98.19 193 THR A N 1
ATOM 1477 C CA . THR A 1 193 ? -6.937 -5.644 22.314 1.00 98.19 193 THR A CA 1
ATOM 1478 C C . THR A 1 193 ? -6.839 -5.099 23.744 1.00 98.19 193 THR A C 1
ATOM 1480 O O . THR A 1 193 ? -6.137 -5.677 24.571 1.00 98.19 193 THR A O 1
ATOM 1483 N N . GLN A 1 194 ? -7.557 -4.015 24.060 1.00 97.44 194 GLN A N 1
ATOM 1484 C CA . GLN A 1 194 ? -7.617 -3.454 25.412 1.00 97.44 194 GLN A CA 1
ATOM 1485 C C . GLN A 1 194 ? -8.277 -4.419 26.399 1.00 97.44 194 GLN A C 1
ATOM 1487 O O . GLN A 1 194 ? -7.705 -4.651 27.460 1.00 97.44 194 GLN A O 1
ATOM 1492 N N . SER A 1 195 ? -9.418 -5.009 26.031 1.00 98.06 195 SER A N 1
ATOM 1493 C CA . SER A 1 195 ? -10.111 -6.037 26.819 1.00 98.06 195 SER A CA 1
ATOM 1494 C C . SER A 1 195 ? -9.169 -7.205 27.140 1.00 98.06 195 SER A C 1
ATOM 1496 O O . SER A 1 195 ? -8.945 -7.530 28.304 1.00 98.06 195 SER A O 1
ATOM 1498 N N . LEU A 1 196 ? -8.465 -7.733 26.133 1.00 98.06 196 LEU A N 1
ATOM 1499 C CA . LEU A 1 196 ? -7.504 -8.822 26.319 1.00 98.06 196 LEU A CA 1
ATOM 1500 C C . LEU A 1 196 ? -6.360 -8.462 27.285 1.00 98.06 196 LEU A C 1
ATOM 1502 O O . LEU A 1 196 ? -5.953 -9.283 28.110 1.00 98.06 196 LEU A O 1
ATOM 1506 N N . LEU A 1 197 ? -5.814 -7.250 27.169 1.00 97.81 197 LEU A N 1
ATOM 1507 C CA . LEU A 1 197 ? -4.661 -6.814 27.962 1.00 97.81 197 LEU A CA 1
ATOM 1508 C C . LEU A 1 197 ? -5.023 -6.397 29.390 1.00 97.81 197 LEU A C 1
ATOM 1510 O O . LEU A 1 197 ? -4.218 -6.615 30.293 1.00 97.81 197 LEU A O 1
ATOM 1514 N N . ARG A 1 198 ? -6.179 -5.755 29.581 1.00 97.00 198 ARG A N 1
ATOM 1515 C CA . ARG A 1 198 ? -6.581 -5.133 30.855 1.00 97.00 198 ARG A CA 1
ATOM 1516 C C . ARG A 1 198 ? -7.565 -5.982 31.638 1.00 97.00 198 ARG A C 1
ATOM 1518 O O . ARG A 1 198 ? -7.434 -6.091 32.851 1.00 97.00 198 ARG A O 1
ATOM 1525 N N . ASP A 1 199 ? -8.519 -6.573 30.931 1.00 97.75 199 ASP A N 1
ATOM 1526 C CA . ASP A 1 199 ? -9.633 -7.314 31.518 1.00 97.75 199 ASP A CA 1
ATOM 1527 C C . ASP A 1 199 ? -9.419 -8.838 31.410 1.00 97.75 199 ASP A C 1
ATOM 1529 O O . ASP A 1 199 ? -10.109 -9.612 32.069 1.00 97.75 199 ASP A O 1
ATOM 1533 N N . HIS A 1 200 ? -8.417 -9.275 30.632 1.00 97.44 200 HIS A N 1
ATOM 1534 C CA . HIS A 1 200 ? -8.066 -10.681 30.402 1.00 97.44 200 HIS A CA 1
ATOM 1535 C C . HIS A 1 200 ? -9.224 -11.530 29.859 1.00 97.44 200 HIS A C 1
ATOM 1537 O O . HIS A 1 200 ? -9.294 -12.740 30.090 1.00 97.44 200 HIS A O 1
ATOM 1543 N N . ASP A 1 201 ? -10.116 -10.904 29.095 1.00 97.00 201 ASP A N 1
ATOM 1544 C CA . ASP A 1 201 ? -11.217 -11.565 28.413 1.00 97.00 201 ASP A CA 1
ATOM 1545 C C . ASP A 1 201 ? -11.435 -10.985 26.999 1.00 97.00 201 ASP A C 1
ATOM 1547 O O . ASP A 1 201 ? -10.537 -10.382 26.412 1.00 97.00 201 ASP A O 1
ATOM 1551 N N . PHE A 1 202 ? -12.589 -11.282 26.399 1.00 96.56 202 PHE A N 1
ATOM 1552 C CA . PHE A 1 202 ? -13.002 -10.749 25.093 1.00 96.56 202 PHE A CA 1
ATOM 1553 C C . PHE A 1 202 ? -14.349 -10.019 25.166 1.00 96.56 202 PHE A C 1
ATOM 1555 O O . PHE A 1 202 ? -15.010 -9.817 24.141 1.00 96.56 202 PHE A O 1
ATOM 1562 N N . LYS A 1 203 ? -14.804 -9.691 26.376 1.00 97.44 203 LYS A N 1
ATOM 1563 C CA . LYS A 1 203 ? -16.036 -8.944 26.595 1.00 97.44 203 LYS A CA 1
ATOM 1564 C C . LYS A 1 203 ? -15.716 -7.480 26.355 1.00 97.44 203 LYS A C 1
ATOM 1566 O O . LYS A 1 203 ? -14.734 -6.974 26.879 1.00 97.44 203 LYS A O 1
ATOM 1571 N N . ILE A 1 204 ? -16.530 -6.811 25.545 1.00 97.62 204 ILE A N 1
ATOM 1572 C CA . ILE A 1 204 ? -16.232 -5.432 25.129 1.00 97.62 204 ILE A CA 1
ATOM 1573 C C . ILE A 1 204 ? -17.178 -4.400 25.745 1.00 97.62 204 ILE A C 1
ATOM 1575 O O . ILE A 1 204 ? -16.937 -3.205 25.595 1.00 97.62 204 ILE A O 1
ATOM 1579 N N . GLU A 1 205 ? -18.275 -4.823 26.383 1.00 97.38 205 GLU A N 1
ATOM 1580 C CA . GLU A 1 205 ? -19.312 -3.910 26.894 1.00 97.38 205 GLU A CA 1
ATOM 1581 C C . GLU A 1 205 ? -18.737 -2.914 27.901 1.00 97.38 205 GLU A C 1
ATOM 1583 O O . GLU A 1 205 ? -18.842 -1.703 27.717 1.00 97.38 205 GLU A O 1
ATOM 1588 N N . ASN A 1 206 ? -18.034 -3.435 28.902 1.00 97.00 206 ASN A N 1
ATOM 1589 C CA . ASN A 1 206 ? -17.395 -2.660 29.956 1.00 97.00 206 ASN A CA 1
ATOM 1590 C C . ASN A 1 206 ? -16.359 -1.658 29.400 1.00 97.00 206 ASN A C 1
ATOM 1592 O O . ASN A 1 206 ? -16.312 -0.522 29.867 1.00 97.00 206 ASN A O 1
ATOM 1596 N N . ASN A 1 207 ? -15.570 -2.015 28.376 1.00 97.88 207 ASN A N 1
ATOM 1597 C CA . ASN A 1 207 ? -14.627 -1.086 27.740 1.00 97.88 207 ASN A CA 1
ATOM 1598 C C . ASN A 1 207 ? -15.358 0.082 27.063 1.00 97.88 207 ASN A C 1
ATOM 1600 O O . ASN A 1 207 ? -14.882 1.219 27.098 1.00 97.88 207 ASN A O 1
ATOM 1604 N N . HIS A 1 208 ? -16.524 -0.180 26.459 1.00 97.50 208 HIS A N 1
ATOM 1605 C CA . HIS A 1 208 ? -17.331 0.862 25.827 1.00 97.50 208 HIS A CA 1
ATOM 1606 C C . HIS A 1 208 ? -18.006 1.774 26.855 1.00 97.50 208 HIS A C 1
ATOM 1608 O O . HIS A 1 208 ? -18.065 2.985 26.641 1.00 97.50 208 HIS A O 1
ATOM 1614 N N . GLU A 1 209 ? -18.493 1.208 27.960 1.00 96.81 209 GLU A N 1
ATOM 1615 C CA . GLU A 1 209 ? -19.104 1.951 29.067 1.00 96.81 209 GLU A CA 1
ATOM 1616 C C . GLU A 1 209 ? -18.094 2.845 29.792 1.00 96.81 209 GLU A C 1
ATOM 1618 O O . GLU A 1 209 ? -18.401 3.998 30.092 1.00 96.81 209 GLU A O 1
ATOM 1623 N N . ARG A 1 210 ? -16.874 2.342 30.025 1.00 96.88 210 ARG A N 1
ATOM 1624 C CA . ARG A 1 210 ? -15.773 3.117 30.619 1.00 96.88 210 ARG A CA 1
ATOM 1625 C C . ARG A 1 210 ? -15.162 4.140 29.662 1.00 96.88 210 ARG A C 1
ATOM 1627 O O . ARG A 1 210 ? -14.507 5.074 30.115 1.00 96.88 210 ARG A O 1
ATOM 1634 N N . GLY A 1 211 ? -15.372 3.978 28.356 1.00 96.69 211 GLY A N 1
ATOM 1635 C CA . GLY A 1 211 ? -14.772 4.836 27.338 1.00 96.69 211 GLY A CA 1
ATOM 1636 C C . GLY A 1 211 ? -13.275 4.589 27.138 1.00 96.69 211 GLY A C 1
ATOM 1637 O O . GLY A 1 211 ? -12.557 5.515 26.772 1.00 96.69 211 GLY A O 1
ATOM 1638 N N . ASP A 1 212 ? -12.795 3.357 27.346 1.00 97.00 212 ASP A N 1
ATOM 1639 C CA . ASP A 1 212 ? -11.367 3.002 27.239 1.00 97.00 212 ASP A CA 1
ATOM 1640 C C . ASP A 1 212 ? -10.775 3.358 25.858 1.00 97.00 212 ASP A C 1
ATOM 1642 O O . ASP A 1 212 ? -9.587 3.666 25.732 1.00 97.00 212 ASP A O 1
ATOM 1646 N N . TYR A 1 213 ? -11.610 3.362 24.813 1.00 96.44 213 TYR A N 1
ATOM 1647 C CA . TYR A 1 213 ? -11.231 3.720 23.444 1.00 96.44 213 TYR A CA 1
ATOM 1648 C C . TYR A 1 213 ? -10.833 5.193 23.269 1.00 96.44 213 TYR A C 1
ATOM 1650 O O . TYR A 1 213 ? -10.232 5.537 22.251 1.00 96.44 213 TYR A O 1
ATOM 1658 N N . ALA A 1 214 ? -11.114 6.065 24.245 1.00 95.69 214 ALA A N 1
ATOM 1659 C CA . ALA A 1 214 ? -10.755 7.483 24.195 1.00 95.69 214 ALA A CA 1
ATOM 1660 C C . ALA A 1 214 ? -9.237 7.724 24.066 1.00 95.69 214 ALA A C 1
ATOM 1662 O O . ALA A 1 214 ? -8.818 8.799 23.645 1.00 95.69 214 ALA A O 1
ATOM 1663 N N . GLU A 1 215 ? -8.410 6.717 24.369 1.00 94.50 215 GLU A N 1
ATOM 1664 C CA . GLU A 1 215 ? -6.954 6.737 24.159 1.00 94.50 215 GLU A CA 1
ATOM 1665 C C . GLU A 1 215 ? -6.536 6.945 22.700 1.00 94.50 215 GLU A C 1
ATOM 1667 O O . GLU A 1 215 ? -5.434 7.427 22.435 1.00 94.50 215 GLU A O 1
ATOM 1672 N N . TYR A 1 216 ? -7.386 6.553 21.753 1.00 93.69 216 TYR A N 1
ATOM 1673 C CA . TYR A 1 216 ? -7.085 6.612 20.324 1.00 93.69 216 TYR A CA 1
ATOM 1674 C C . TYR A 1 216 ? -8.266 7.079 19.478 1.00 93.69 216 TYR A C 1
ATOM 1676 O O . TYR A 1 216 ? -8.052 7.488 18.345 1.00 93.69 216 TYR A O 1
ATOM 1684 N N . PHE A 1 217 ? -9.493 7.061 19.997 1.00 94.44 217 PHE A N 1
ATOM 1685 C CA . PHE A 1 217 ? -10.689 7.455 19.267 1.00 94.44 217 PHE A CA 1
ATOM 1686 C C . PHE A 1 217 ? -11.498 8.485 20.078 1.00 94.44 217 PHE A C 1
ATOM 1688 O O . PHE A 1 217 ? -12.150 8.122 21.055 1.00 94.44 217 PHE A O 1
ATOM 1695 N N . PRO A 1 218 ? -11.472 9.781 19.705 1.00 90.12 218 PRO A N 1
ATOM 1696 C CA . PRO A 1 218 ? -12.003 10.863 20.545 1.00 90.12 218 PRO A CA 1
ATOM 1697 C C . PRO A 1 218 ? -13.536 10.954 20.561 1.00 90.12 218 PRO A C 1
ATOM 1699 O O . PRO A 1 218 ? -14.109 11.651 21.395 1.00 90.12 218 PRO A O 1
ATOM 1702 N N . SER A 1 219 ? -14.210 10.298 19.616 1.00 91.44 219 SER A N 1
ATOM 1703 C CA . SER A 1 219 ? -15.671 10.313 19.506 1.00 91.44 219 SER A CA 1
ATOM 1704 C C . SER A 1 219 ? -16.288 9.106 20.199 1.00 91.44 219 SER A C 1
ATOM 1706 O O . SER A 1 219 ? -15.627 8.100 20.424 1.00 91.44 219 SER A O 1
ATOM 1708 N N . ARG A 1 220 ? -17.588 9.168 20.503 1.00 93.94 220 ARG A N 1
ATOM 1709 C CA . ARG A 1 220 ? -18.302 8.017 21.065 1.00 93.94 220 ARG A CA 1
ATOM 1710 C C . ARG A 1 220 ? -18.266 6.839 20.087 1.00 93.94 220 ARG A C 1
ATOM 1712 O O . ARG A 1 220 ? -18.881 6.909 19.024 1.00 93.94 220 ARG A O 1
ATOM 1719 N N . LEU A 1 221 ? -17.616 5.753 20.489 1.00 95.56 221 LEU A N 1
ATOM 1720 C CA . LEU A 1 221 ? -17.612 4.484 19.771 1.00 95.56 221 LEU A CA 1
ATOM 1721 C C . LEU A 1 221 ? -18.782 3.629 20.267 1.00 95.56 221 LEU A C 1
ATOM 1723 O O . LEU A 1 221 ? -18.965 3.453 21.473 1.00 95.56 221 LEU A O 1
ATOM 1727 N N . ARG A 1 222 ? -19.620 3.135 19.354 1.00 95.38 222 ARG A N 1
ATOM 1728 C CA . ARG A 1 222 ? -20.676 2.175 19.707 1.00 95.38 222 ARG A CA 1
ATOM 1729 C C . ARG A 1 222 ? -20.095 0.757 19.657 1.00 95.38 222 ARG A C 1
ATOM 1731 O O . ARG A 1 222 ? -19.272 0.505 18.789 1.00 95.38 222 ARG A O 1
ATOM 1738 N N . PRO A 1 223 ? -20.504 -0.159 20.548 1.00 95.81 223 PRO A N 1
ATOM 1739 C CA . PRO A 1 223 ? -20.073 -1.546 20.458 1.00 95.81 223 PRO A CA 1
ATOM 1740 C C . PRO A 1 223 ? -20.667 -2.224 19.225 1.00 95.81 223 PRO A C 1
ATOM 1742 O O . PRO A 1 223 ? -21.883 -2.193 19.022 1.00 95.81 223 PRO A O 1
ATOM 1745 N N . ASP A 1 224 ? -19.805 -2.897 18.466 1.00 95.19 224 ASP A N 1
ATOM 1746 C CA . ASP A 1 224 ? -20.180 -3.652 17.274 1.00 95.19 224 ASP A CA 1
ATOM 1747 C C . ASP A 1 224 ? -20.349 -5.133 17.621 1.00 95.19 224 ASP A C 1
ATOM 1749 O O . ASP A 1 224 ? -19.386 -5.885 17.784 1.00 95.19 224 ASP A O 1
ATOM 1753 N N . TYR A 1 225 ? -21.608 -5.553 17.750 1.00 95.88 225 TYR A N 1
ATOM 1754 C CA . TYR A 1 225 ? -22.012 -6.915 18.096 1.00 95.88 225 TYR A CA 1
ATOM 1755 C C . TYR A 1 225 ? -23.305 -7.299 17.365 1.00 95.88 225 TYR A C 1
ATOM 1757 O O . TYR A 1 225 ? -24.120 -6.442 17.032 1.00 95.88 225 TYR A O 1
ATOM 1765 N N . ARG A 1 226 ? -23.516 -8.599 17.105 1.00 94.12 226 ARG A N 1
ATOM 1766 C CA . ARG A 1 226 ? -24.764 -9.089 16.475 1.00 94.12 226 ARG A CA 1
ATOM 1767 C C . ARG A 1 226 ? -25.837 -9.451 17.490 1.00 94.12 226 ARG A C 1
ATOM 1769 O O . ARG A 1 226 ? -27.013 -9.177 17.285 1.00 94.12 226 ARG A O 1
ATOM 1776 N N . ALA A 1 227 ? -25.426 -10.132 18.549 1.00 94.25 227 ALA A N 1
ATOM 1777 C CA . ALA A 1 227 ? -26.276 -10.579 19.636 1.00 94.25 227 ALA A CA 1
ATOM 1778 C C . ALA A 1 227 ? -25.407 -10.750 20.880 1.00 94.25 227 ALA A C 1
ATOM 1780 O O . ALA A 1 227 ? -24.192 -10.937 20.775 1.00 94.25 227 ALA A O 1
ATOM 1781 N N . ARG A 1 228 ? -26.033 -10.694 22.053 1.00 95.81 228 ARG A N 1
ATOM 1782 C CA . ARG A 1 228 ? -25.358 -11.039 23.304 1.00 95.81 228 ARG A CA 1
ATOM 1783 C C . ARG A 1 228 ? -25.002 -12.526 23.315 1.00 95.81 228 ARG A C 1
ATOM 1785 O O . ARG A 1 228 ? -25.706 -13.354 22.730 1.00 95.81 228 ARG A O 1
ATOM 1792 N N . GLY A 1 229 ? -23.908 -12.859 23.989 1.00 92.62 229 GLY A N 1
ATOM 1793 C CA . GLY 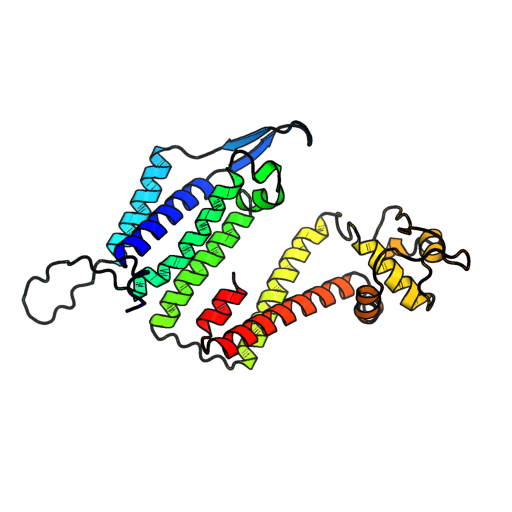A 1 229 ? -23.531 -14.236 24.268 1.00 92.62 229 GLY A CA 1
ATOM 1794 C C . GLY A 1 229 ? -24.565 -14.932 25.154 1.00 92.62 229 GLY A C 1
ATOM 1795 O O . GLY A 1 229 ? -25.439 -14.302 25.749 1.00 92.62 229 GLY A O 1
ATOM 1796 N N . ARG A 1 230 ? -24.449 -16.258 25.296 1.00 94.31 230 ARG A N 1
ATOM 1797 C CA . ARG A 1 230 ? -25.338 -17.048 26.177 1.00 94.31 230 ARG A CA 1
ATOM 1798 C C . ARG A 1 230 ? -25.294 -16.603 27.644 1.00 94.31 230 ARG A C 1
ATOM 1800 O O . ARG A 1 230 ? -26.224 -16.865 28.391 1.00 94.31 230 ARG A O 1
ATOM 1807 N N . ASN A 1 231 ? -24.208 -15.953 28.036 1.00 95.06 231 ASN A N 1
ATOM 1808 C CA . ASN A 1 231 ? -23.972 -15.359 29.347 1.00 95.06 231 ASN A CA 1
ATOM 1809 C C . ASN A 1 231 ? -24.477 -13.909 29.465 1.00 95.06 231 ASN A C 1
ATOM 1811 O O . ASN A 1 231 ? -24.238 -13.279 30.485 1.00 95.06 231 ASN A O 1
ATOM 1815 N N . GLY A 1 232 ? -25.141 -13.370 28.440 1.00 96.00 232 GLY A N 1
ATOM 1816 C CA . GLY A 1 232 ? -25.626 -11.991 28.420 1.00 96.00 232 GLY A CA 1
ATOM 1817 C C . GLY A 1 232 ? -24.569 -10.946 28.052 1.00 96.00 232 GLY A C 1
ATOM 1818 O O . GLY A 1 232 ? -24.923 -9.783 27.910 1.00 96.00 232 GLY A O 1
ATOM 1819 N N . GLU A 1 233 ? -23.314 -11.332 27.835 1.00 96.50 233 GLU A N 1
ATOM 1820 C CA . GLU A 1 233 ? -22.203 -10.408 27.566 1.00 96.50 233 GLU A CA 1
ATOM 1821 C C . GLU A 1 233 ? -22.145 -9.978 26.096 1.00 96.50 233 GLU A C 1
ATOM 1823 O O . GLU A 1 233 ? -22.580 -10.714 25.202 1.00 96.50 233 GLU A O 1
ATOM 1828 N N . ILE A 1 234 ? -21.564 -8.809 25.823 1.00 97.44 234 ILE A N 1
ATOM 1829 C CA . ILE A 1 234 ? -21.311 -8.350 24.452 1.00 97.44 234 ILE A CA 1
ATOM 1830 C C . ILE A 1 234 ? -19.923 -8.792 23.982 1.00 97.44 234 ILE A C 1
ATOM 1832 O O . ILE A 1 234 ? -18.908 -8.467 24.599 1.00 97.44 234 ILE A O 1
ATOM 1836 N N . TYR A 1 235 ? -19.899 -9.465 22.830 1.00 96.94 235 TYR A N 1
ATOM 1837 C CA . TYR A 1 235 ? -18.690 -9.849 22.106 1.00 96.94 235 TYR A CA 1
ATOM 1838 C C . TYR A 1 235 ? -18.638 -9.153 20.751 1.00 96.94 235 TYR A C 1
ATOM 1840 O O . TYR A 1 235 ? -19.668 -8.979 20.095 1.00 96.94 235 TYR A O 1
ATOM 1848 N N . SER A 1 236 ? -17.427 -8.804 20.326 1.00 96.62 236 SER A N 1
ATOM 1849 C CA . SER A 1 236 ? -17.206 -8.166 19.032 1.00 96.62 236 SER A CA 1
ATOM 1850 C C . SER A 1 236 ? -17.618 -9.066 17.865 1.00 96.62 236 SER A C 1
ATOM 1852 O O . SER A 1 236 ? -17.408 -10.280 17.897 1.00 96.62 236 SER A O 1
ATOM 1854 N N . ILE A 1 237 ? -18.155 -8.466 16.800 1.00 96.31 237 ILE A N 1
A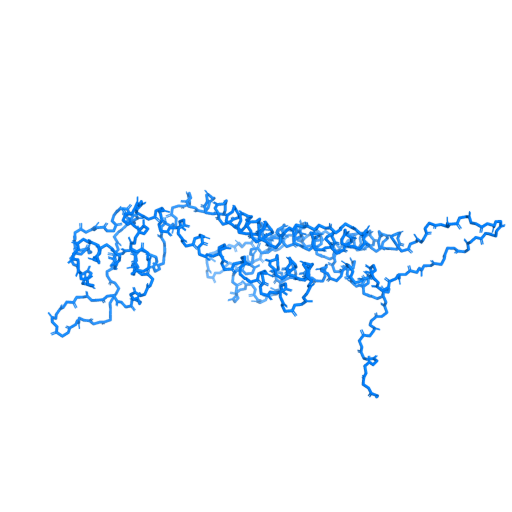TOM 1855 C CA . ILE A 1 237 ? -18.314 -9.147 15.503 1.00 96.31 237 ILE A CA 1
ATOM 1856 C C . ILE A 1 237 ? -16.979 -9.373 14.786 1.00 96.31 237 ILE A C 1
ATOM 1858 O O . ILE A 1 237 ? -16.910 -10.202 13.876 1.00 96.31 237 ILE A O 1
ATOM 1862 N N . HIS A 1 238 ? -15.939 -8.623 15.158 1.00 96.94 238 HIS A N 1
ATOM 1863 C CA . HIS A 1 238 ? -14.646 -8.660 14.490 1.00 96.94 238 HIS A CA 1
ATOM 1864 C C . HIS A 1 238 ? -13.790 -9.835 15.006 1.00 96.94 238 HIS A C 1
ATOM 1866 O O . HIS A 1 238 ? -13.788 -10.119 16.208 1.00 96.94 238 HIS A O 1
ATOM 1872 N N . PRO A 1 239 ? -13.035 -10.530 14.131 1.00 96.25 239 PRO A N 1
ATOM 1873 C CA . PRO A 1 239 ? -12.188 -11.653 14.532 1.00 96.25 239 PRO A CA 1
ATOM 1874 C C . PRO A 1 239 ? -11.092 -11.285 15.545 1.00 96.25 239 PRO A C 1
ATOM 1876 O O . PRO A 1 239 ? -10.418 -10.268 15.420 1.00 96.25 239 PRO A O 1
ATOM 1879 N N . VAL A 1 240 ? -10.820 -12.184 16.494 1.00 96.75 240 VAL A N 1
ATOM 1880 C CA . VAL A 1 240 ? -9.832 -11.972 17.577 1.00 96.75 240 VAL A CA 1
ATOM 1881 C C . VAL A 1 240 ? -8.368 -12.157 17.153 1.00 96.75 240 VAL A C 1
ATOM 1883 O O . VAL A 1 240 ? -7.466 -11.796 17.903 1.00 96.75 240 VAL A O 1
ATOM 1886 N N . GLY A 1 241 ? -8.107 -12.691 15.955 1.00 97.06 241 GLY A N 1
ATOM 1887 C CA . GLY A 1 241 ? -6.747 -13.014 15.506 1.00 97.06 241 GLY A CA 1
ATOM 1888 C C . GLY A 1 241 ? -5.819 -11.798 15.443 1.00 97.06 241 GLY A C 1
ATOM 1889 O O . GLY A 1 241 ? -4.731 -11.826 16.013 1.00 97.06 241 GLY A O 1
ATOM 1890 N N . LEU A 1 242 ? -6.264 -10.713 14.801 1.00 96.50 242 LEU A N 1
ATOM 1891 C CA . LEU A 1 242 ? -5.499 -9.465 14.736 1.00 96.50 242 LEU A CA 1
ATOM 1892 C C . LEU A 1 242 ? -5.299 -8.829 16.131 1.00 96.50 242 LEU A C 1
ATOM 1894 O O . LEU A 1 242 ? -4.153 -8.520 16.448 1.00 96.50 242 LEU A O 1
ATOM 1898 N N . PRO A 1 243 ? -6.330 -8.688 16.991 1.00 97.94 243 PRO A N 1
ATOM 1899 C CA . PRO A 1 243 ? -6.173 -8.198 18.362 1.00 97.94 243 PRO A CA 1
ATOM 1900 C C . PRO A 1 243 ? -5.127 -8.954 19.182 1.00 97.94 243 PRO A C 1
ATOM 1902 O O . PRO A 1 243 ? -4.283 -8.337 19.825 1.00 97.94 243 PRO A O 1
ATOM 1905 N N . ILE A 1 244 ? -5.131 -10.289 19.120 1.00 98.25 244 ILE A N 1
ATOM 1906 C CA . ILE A 1 244 ? -4.149 -11.120 19.831 1.00 98.25 244 ILE A CA 1
ATOM 1907 C C . ILE A 1 244 ? -2.729 -10.840 19.322 1.00 98.25 244 ILE A C 1
ATOM 1909 O O . ILE A 1 244 ? -1.809 -10.677 20.121 1.00 98.25 244 ILE A O 1
ATOM 1913 N N . LEU A 1 245 ? -2.542 -10.749 18.000 1.00 97.75 245 LEU A N 1
ATOM 1914 C CA . LEU A 1 245 ? -1.237 -10.444 17.402 1.00 97.75 245 LEU A CA 1
ATOM 1915 C C . LEU A 1 245 ? -0.769 -9.013 17.700 1.00 97.75 245 LEU A C 1
ATOM 1917 O O . LEU A 1 245 ? 0.427 -8.782 17.856 1.00 97.75 245 LEU A O 1
ATOM 1921 N N . ALA A 1 246 ? -1.697 -8.060 17.780 1.00 97.69 246 ALA A N 1
ATOM 1922 C CA . ALA A 1 246 ? -1.413 -6.657 18.056 1.00 97.69 246 ALA A CA 1
ATOM 1923 C C . ALA A 1 246 ? -1.161 -6.374 19.547 1.00 97.69 246 ALA A C 1
ATOM 1925 O O . ALA A 1 246 ? -0.528 -5.368 19.868 1.00 97.69 246 ALA A O 1
ATOM 1926 N N . ALA A 1 247 ? -1.610 -7.246 20.455 1.00 98.06 247 ALA A N 1
ATOM 1927 C CA . ALA A 1 247 ? -1.538 -7.036 21.900 1.00 98.06 247 ALA A CA 1
ATOM 1928 C C . ALA A 1 247 ? -0.127 -6.712 22.432 1.00 98.06 247 ALA A C 1
ATOM 1930 O O . ALA A 1 247 ? -0.004 -5.734 23.173 1.00 98.06 247 ALA A O 1
ATOM 1931 N N . PRO A 1 248 ? 0.961 -7.407 22.034 1.00 98.12 248 PRO A N 1
ATOM 1932 C CA . PRO A 1 248 ? 2.305 -7.046 22.486 1.00 98.12 248 PRO A CA 1
ATOM 1933 C C . PRO A 1 248 ? 2.720 -5.642 22.036 1.00 98.12 248 PRO A C 1
ATOM 1935 O O . PRO A 1 248 ? 3.306 -4.889 22.807 1.00 98.12 248 PRO A O 1
ATOM 1938 N N . ALA A 1 249 ? 2.381 -5.258 20.803 1.00 98.19 249 ALA A N 1
ATOM 1939 C CA . ALA A 1 249 ? 2.679 -3.926 20.293 1.00 98.19 249 ALA A CA 1
ATOM 1940 C C . ALA A 1 249 ? 1.858 -2.855 21.028 1.00 98.19 249 ALA A C 1
ATOM 1942 O O . ALA A 1 249 ? 2.417 -1.849 21.463 1.00 98.19 249 ALA A O 1
ATOM 1943 N N . TYR A 1 250 ? 0.561 -3.096 21.245 1.00 98.25 250 TYR A N 1
ATOM 1944 C CA . TYR A 1 250 ? -0.294 -2.181 22.001 1.00 98.25 250 TYR A CA 1
ATOM 1945 C C . TYR A 1 250 ? 0.208 -1.994 23.439 1.00 98.25 250 TYR A C 1
ATOM 1947 O O . TYR A 1 250 ? 0.254 -0.870 23.930 1.00 98.25 250 TYR A O 1
ATOM 1955 N N . ALA A 1 251 ? 0.659 -3.062 24.099 1.00 98.00 251 ALA A N 1
ATOM 1956 C CA . ALA A 1 251 ? 1.234 -2.976 25.439 1.00 98.00 251 ALA A CA 1
ATOM 1957 C C . ALA A 1 251 ? 2.520 -2.124 25.489 1.00 98.00 251 ALA A C 1
ATOM 1959 O O . ALA A 1 251 ? 2.764 -1.445 26.483 1.00 98.00 251 ALA A O 1
ATOM 1960 N N . LEU A 1 252 ? 3.330 -2.129 24.423 1.00 97.94 252 LEU A N 1
ATOM 1961 C CA . LEU A 1 252 ? 4.596 -1.387 24.355 1.00 97.94 252 LEU A CA 1
ATOM 1962 C C . LEU A 1 252 ? 4.430 0.111 24.063 1.00 97.94 252 LEU A C 1
ATOM 1964 O O . LEU A 1 252 ? 5.266 0.908 24.483 1.00 97.94 252 LEU A O 1
ATOM 1968 N N . GLY A 1 253 ? 3.399 0.512 23.316 1.00 96.62 253 GLY A N 1
ATOM 1969 C CA . GLY A 1 253 ? 3.260 1.914 22.897 1.00 96.62 253 GLY A CA 1
ATOM 1970 C C . GLY A 1 253 ? 1.889 2.305 22.354 1.00 96.62 253 GLY A C 1
ATOM 1971 O O . GLY A 1 253 ? 1.791 3.225 21.536 1.00 96.62 253 GLY A O 1
ATOM 1972 N N . GLY A 1 254 ? 0.841 1.596 22.774 1.00 96.81 254 GLY A N 1
ATOM 1973 C CA . GLY A 1 254 ? -0.546 1.843 22.394 1.00 96.81 254 GLY A CA 1
ATOM 1974 C C . GLY A 1 254 ? -0.776 1.774 20.886 1.00 96.81 254 GLY A C 1
ATOM 1975 O O . GLY A 1 254 ? -0.103 1.045 20.153 1.00 96.81 254 GLY A O 1
ATOM 1976 N N . TYR A 1 255 ? -1.717 2.589 20.407 1.00 95.88 255 TYR A N 1
ATOM 1977 C CA . TYR A 1 255 ? -2.105 2.642 18.997 1.00 95.88 255 TYR A CA 1
ATOM 1978 C C . TYR A 1 255 ? -0.917 2.858 18.045 1.00 95.88 255 TYR A C 1
ATOM 1980 O O . TYR A 1 255 ? -0.777 2.150 17.049 1.00 95.88 255 TYR A O 1
ATOM 1988 N N . ARG A 1 256 ? -0.004 3.783 18.372 1.00 95.56 256 ARG A N 1
ATOM 1989 C CA . ARG A 1 256 ? 1.152 4.087 17.510 1.00 95.56 256 ARG A CA 1
ATOM 1990 C C . ARG A 1 256 ? 2.055 2.871 17.318 1.00 95.56 256 ARG A C 1
ATOM 1992 O O . ARG A 1 256 ? 2.538 2.651 16.211 1.00 95.56 256 ARG A O 1
ATOM 1999 N N . ALA A 1 257 ? 2.280 2.088 18.370 1.00 97.75 257 ALA A N 1
ATOM 2000 C CA . ALA A 1 257 ? 3.084 0.876 18.276 1.00 97.75 257 ALA A CA 1
ATOM 2001 C C . ALA A 1 257 ? 2.388 -0.221 17.456 1.00 97.75 257 ALA A C 1
ATOM 2003 O O . ALA A 1 257 ? 3.062 -0.899 16.684 1.00 97.75 257 ALA A O 1
ATOM 2004 N N . VAL A 1 258 ? 1.056 -0.347 17.537 1.00 97.88 258 VAL A N 1
ATOM 2005 C CA . VAL A 1 258 ? 0.286 -1.252 16.659 1.00 97.88 258 VAL A CA 1
ATOM 2006 C C . VAL A 1 258 ? 0.441 -0.863 15.189 1.00 97.88 258 VAL A C 1
ATOM 2008 O O . VAL A 1 258 ? 0.715 -1.724 14.357 1.00 97.88 258 VAL A O 1
ATOM 2011 N N . VAL A 1 259 ? 0.342 0.428 14.863 1.00 96.69 259 VAL A N 1
ATOM 2012 C CA . VAL A 1 259 ? 0.528 0.917 13.487 1.00 96.69 259 VAL A CA 1
ATOM 2013 C C . VAL A 1 259 ? 1.928 0.574 12.962 1.00 96.69 259 VAL A C 1
ATOM 2015 O O . VAL A 1 259 ? 2.059 0.003 11.880 1.00 96.69 259 VAL A O 1
ATOM 2018 N N . TRP A 1 260 ? 2.978 0.842 13.745 1.00 97.81 260 TRP A N 1
ATOM 2019 C CA . TRP A 1 260 ? 4.352 0.483 13.373 1.00 97.81 260 TRP A CA 1
ATOM 2020 C C . TRP A 1 260 ? 4.560 -1.025 13.225 1.00 97.81 260 TRP A C 1
ATOM 2022 O O . TRP A 1 260 ? 5.256 -1.458 12.306 1.00 97.81 260 TRP A O 1
ATOM 2032 N N . PHE A 1 261 ? 3.945 -1.826 14.096 1.00 98.12 261 PHE A N 1
ATOM 2033 C CA . PHE A 1 261 ? 3.971 -3.281 13.994 1.00 98.12 261 PHE A CA 1
ATOM 2034 C C . PHE A 1 261 ? 3.370 -3.755 12.664 1.00 98.12 261 PHE A C 1
ATOM 2036 O O . PHE A 1 261 ? 4.017 -4.513 11.943 1.00 98.12 261 PHE A O 1
ATOM 2043 N N . LEU A 1 262 ? 2.190 -3.254 12.288 1.00 97.62 262 LEU A N 1
ATOM 2044 C CA . LEU A 1 262 ? 1.538 -3.622 11.027 1.00 97.62 262 LEU A CA 1
ATOM 2045 C C . LEU A 1 262 ? 2.338 -3.175 9.798 1.00 97.62 262 LEU A C 1
ATOM 2047 O O . LEU A 1 262 ? 2.458 -3.941 8.843 1.00 97.62 262 LEU A O 1
ATOM 2051 N N . MET A 1 263 ? 2.962 -1.994 9.835 1.00 98.12 263 MET A N 1
ATOM 2052 C CA . MET A 1 263 ? 3.887 -1.560 8.777 1.00 98.12 263 MET A CA 1
ATOM 2053 C C . MET A 1 263 ? 5.109 -2.467 8.665 1.00 98.12 263 MET A C 1
ATOM 2055 O O . MET A 1 263 ? 5.551 -2.768 7.559 1.00 98.12 263 MET A O 1
ATOM 2059 N N . GLY A 1 264 ? 5.647 -2.925 9.797 1.00 98.25 264 GLY A N 1
ATOM 2060 C CA . GLY A 1 264 ? 6.742 -3.889 9.827 1.00 98.25 264 GLY A CA 1
ATOM 2061 C C . GLY A 1 264 ? 6.342 -5.235 9.224 1.00 98.25 264 GLY A C 1
ATOM 2062 O O . GLY A 1 264 ? 7.104 -5.806 8.443 1.00 98.25 264 GLY A O 1
ATOM 2063 N N . VAL A 1 265 ? 5.135 -5.725 9.522 1.00 97.94 265 VAL A N 1
ATOM 2064 C CA . VAL A 1 265 ? 4.586 -6.954 8.920 1.00 97.94 265 VAL A CA 1
ATOM 2065 C C . VAL A 1 265 ? 4.410 -6.794 7.406 1.00 97.94 265 VAL A C 1
ATOM 2067 O O . VAL A 1 265 ? 4.832 -7.673 6.651 1.00 97.94 265 VAL A O 1
ATOM 2070 N N . ALA A 1 266 ? 3.862 -5.666 6.946 1.00 97.56 266 ALA A N 1
ATOM 2071 C CA . ALA A 1 266 ? 3.712 -5.370 5.521 1.00 97.56 266 ALA A CA 1
ATOM 2072 C C . ALA A 1 266 ? 5.075 -5.315 4.807 1.00 97.56 266 ALA A C 1
ATOM 2074 O O . ALA A 1 266 ? 5.310 -6.066 3.866 1.00 97.56 266 ALA A O 1
ATOM 2075 N N . ALA A 1 267 ? 6.027 -4.539 5.330 1.00 98.00 267 ALA A N 1
ATOM 2076 C CA . ALA A 1 267 ? 7.373 -4.439 4.764 1.00 98.00 267 ALA A CA 1
ATOM 2077 C C . ALA A 1 267 ? 8.133 -5.780 4.781 1.00 98.00 267 ALA A C 1
ATOM 2079 O O . ALA A 1 267 ? 8.929 -6.069 3.886 1.00 98.00 267 ALA A O 1
ATOM 2080 N N . THR A 1 268 ? 7.891 -6.628 5.787 1.00 98.06 268 THR A N 1
ATOM 2081 C CA . THR A 1 268 ? 8.437 -7.995 5.824 1.00 98.06 268 THR A CA 1
ATOM 2082 C C . THR A 1 268 ? 7.832 -8.848 4.714 1.00 98.06 268 THR A C 1
ATOM 2084 O O . THR A 1 268 ? 8.554 -9.586 4.046 1.00 98.06 268 THR A O 1
ATOM 2087 N N . THR A 1 269 ? 6.526 -8.721 4.485 1.00 97.31 269 THR A N 1
ATOM 2088 C CA . THR A 1 269 ? 5.822 -9.413 3.398 1.00 97.31 269 THR A CA 1
ATOM 2089 C C . THR A 1 269 ? 6.395 -9.016 2.038 1.00 97.31 269 THR A C 1
ATOM 2091 O O . THR A 1 269 ? 6.674 -9.897 1.228 1.00 97.31 269 THR A O 1
ATOM 2094 N N . ASP A 1 270 ? 6.688 -7.734 1.824 1.00 96.50 270 ASP A N 1
ATOM 2095 C CA . ASP A 1 270 ? 7.317 -7.234 0.595 1.00 96.50 270 ASP A CA 1
ATOM 2096 C C . ASP A 1 270 ? 8.716 -7.822 0.369 1.00 96.50 270 ASP A C 1
ATOM 2098 O O . ASP A 1 270 ? 9.049 -8.279 -0.728 1.00 96.50 270 ASP A O 1
ATOM 2102 N N . ALA A 1 271 ? 9.537 -7.882 1.422 1.00 96.56 271 ALA A N 1
ATOM 2103 C CA . ALA A 1 271 ? 10.860 -8.496 1.353 1.00 96.56 271 ALA A CA 1
ATOM 2104 C C . ALA A 1 271 ? 10.785 -10.008 1.070 1.00 96.56 271 ALA A C 1
ATOM 2106 O O . ALA A 1 271 ? 11.587 -10.535 0.293 1.00 96.56 271 ALA A O 1
ATOM 2107 N N . LEU A 1 272 ? 9.811 -10.711 1.660 1.00 96.44 272 LEU A N 1
ATOM 2108 C CA . LEU A 1 272 ? 9.565 -12.129 1.393 1.00 96.44 272 LEU A CA 1
ATOM 2109 C C . LEU A 1 272 ? 9.056 -12.362 -0.035 1.00 96.44 272 LEU A C 1
ATOM 2111 O O . LEU A 1 272 ? 9.518 -13.296 -0.688 1.00 96.44 272 LEU A O 1
ATOM 2115 N N . LEU A 1 273 ? 8.170 -11.505 -0.547 1.00 95.56 273 LEU A N 1
ATOM 2116 C CA . LEU A 1 273 ? 7.690 -11.548 -1.929 1.00 95.56 273 LEU A CA 1
ATOM 2117 C C . LEU A 1 273 ? 8.840 -11.344 -2.921 1.00 95.56 273 LEU A C 1
ATOM 2119 O O . LEU A 1 273 ? 8.969 -12.092 -3.897 1.00 95.56 273 LEU A O 1
ATOM 2123 N N . TRP A 1 274 ? 9.711 -10.371 -2.650 1.00 94.88 274 TRP A N 1
ATOM 2124 C CA . TRP A 1 274 ? 10.910 -10.134 -3.448 1.00 94.88 274 TRP A CA 1
ATOM 2125 C C . TRP A 1 274 ? 11.838 -11.355 -3.435 1.00 94.88 274 TRP A C 1
ATOM 2127 O O . TRP A 1 274 ? 12.252 -11.836 -4.492 1.00 94.88 274 TRP A O 1
ATOM 2137 N N . LEU A 1 275 ? 12.112 -11.918 -2.252 1.00 95.25 275 LEU A N 1
ATOM 2138 C CA . LEU A 1 275 ? 12.920 -13.131 -2.102 1.00 95.25 275 LEU A CA 1
ATOM 2139 C C . LEU A 1 275 ? 12.325 -14.313 -2.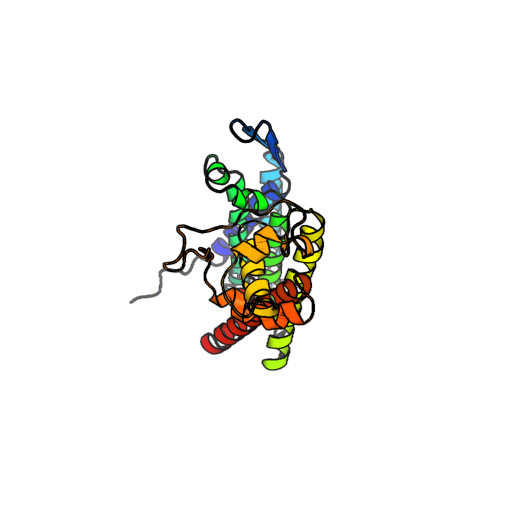861 1.00 95.25 275 LEU A C 1
ATOM 2141 O O . LEU A 1 275 ? 13.056 -15.036 -3.536 1.00 95.25 275 LEU A O 1
ATOM 2145 N N . TRP A 1 276 ? 11.013 -14.504 -2.761 1.00 95.00 276 TRP A N 1
ATOM 2146 C CA . TRP A 1 276 ? 10.317 -15.590 -3.430 1.00 95.00 276 TRP A CA 1
ATOM 2147 C C . TRP A 1 276 ? 10.362 -15.434 -4.950 1.00 95.00 276 TRP A C 1
ATOM 2149 O O . TRP A 1 276 ? 10.660 -16.382 -5.671 1.00 95.00 276 TRP A O 1
ATOM 2159 N N . THR A 1 277 ? 10.174 -14.217 -5.455 1.00 92.69 277 THR A N 1
ATOM 2160 C CA . THR A 1 277 ? 10.299 -13.942 -6.890 1.00 92.69 277 THR A CA 1
ATOM 2161 C C . THR A 1 277 ? 11.732 -14.167 -7.372 1.00 92.69 277 THR A C 1
ATOM 2163 O O . THR A 1 277 ? 11.946 -14.743 -8.442 1.00 92.69 277 THR A O 1
ATOM 2166 N N . LEU A 1 278 ? 12.734 -13.777 -6.577 1.00 90.69 278 LEU A N 1
ATOM 2167 C CA . LEU A 1 278 ? 14.141 -14.024 -6.885 1.00 90.69 278 LEU A CA 1
ATOM 2168 C C . LEU A 1 278 ? 14.449 -15.525 -6.944 1.00 90.69 278 LEU A C 1
ATOM 2170 O O . LEU A 1 278 ? 15.132 -15.959 -7.869 1.00 90.69 278 LEU A O 1
ATOM 2174 N N . THR A 1 279 ? 13.964 -16.322 -5.988 1.00 92.94 279 THR A N 1
ATOM 2175 C CA . THR A 1 279 ? 14.216 -17.773 -5.969 1.00 92.94 279 THR A CA 1
ATOM 2176 C C . THR A 1 279 ? 13.498 -18.497 -7.100 1.00 92.94 279 THR A C 1
ATOM 2178 O O . THR A 1 279 ? 14.079 -19.403 -7.690 1.00 92.94 279 THR A O 1
ATOM 2181 N N . LEU A 1 280 ? 12.279 -18.075 -7.444 1.00 94.12 280 LEU A N 1
ATOM 2182 C CA . LEU A 1 280 ? 11.506 -18.652 -8.544 1.00 94.12 280 LEU A CA 1
ATOM 2183 C C . LEU A 1 280 ? 12.091 -18.329 -9.922 1.00 94.12 280 LEU A C 1
ATOM 2185 O O . LEU A 1 280 ? 12.093 -19.180 -10.806 1.00 94.12 280 LEU A O 1
ATOM 2189 N N . THR A 1 281 ? 12.561 -17.096 -10.128 1.00 88.56 281 THR A N 1
ATOM 2190 C CA . THR A 1 281 ? 12.977 -16.617 -11.459 1.00 88.56 281 THR A CA 1
ATOM 2191 C C . THR A 1 281 ? 14.488 -16.634 -11.679 1.00 88.56 281 THR A C 1
ATOM 2193 O O . THR A 1 281 ? 14.941 -16.496 -12.814 1.00 88.56 281 THR A O 1
ATOM 2196 N N . GLY A 1 282 ? 15.282 -16.722 -10.608 1.00 84.38 282 GLY A N 1
ATOM 2197 C CA . GLY A 1 282 ? 16.731 -16.505 -10.647 1.00 84.38 282 GLY A CA 1
ATOM 2198 C C . GLY A 1 282 ? 17.136 -15.074 -11.029 1.00 84.38 282 GLY A C 1
ATOM 2199 O O . GLY A 1 282 ? 18.313 -14.816 -11.275 1.00 84.38 282 GLY A O 1
ATOM 2200 N N . SER A 1 283 ? 16.185 -14.134 -11.103 1.00 81.25 283 SER A N 1
ATOM 2201 C CA . SER A 1 283 ? 16.396 -12.786 -11.627 1.00 81.25 283 SER A CA 1
ATOM 2202 C C . SER A 1 283 ? 16.082 -11.728 -10.576 1.00 81.25 283 SER A C 1
ATOM 2204 O O . SER A 1 283 ? 14.922 -11.439 -10.286 1.00 81.25 283 SER A O 1
ATOM 2206 N N . GLY A 1 284 ? 17.126 -11.070 -10.060 1.00 81.81 284 GLY A N 1
ATOM 2207 C CA . GLY A 1 284 ? 16.964 -9.901 -9.185 1.00 81.81 284 GLY A CA 1
ATOM 2208 C C . GLY A 1 284 ? 16.195 -8.773 -9.864 1.00 81.81 284 GLY A C 1
ATOM 2209 O O . GLY A 1 284 ? 15.459 -8.046 -9.209 1.00 81.81 284 GLY A O 1
ATOM 2210 N N . ALA A 1 285 ? 16.285 -8.673 -11.193 1.00 74.81 285 ALA A N 1
ATOM 2211 C CA . ALA A 1 285 ? 15.524 -7.679 -11.924 1.00 74.81 285 ALA A CA 1
ATOM 2212 C C . ALA A 1 285 ? 14.021 -7.981 -11.960 1.00 74.81 285 ALA A C 1
ATOM 2214 O O . ALA A 1 285 ? 13.231 -7.057 -11.800 1.00 74.81 285 ALA A O 1
ATOM 2215 N N . ALA A 1 286 ? 13.633 -9.248 -12.131 1.00 79.50 286 ALA A N 1
ATOM 2216 C CA . ALA A 1 286 ? 12.229 -9.653 -12.073 1.00 79.50 286 ALA A CA 1
ATOM 2217 C C . ALA A 1 286 ? 11.663 -9.498 -10.654 1.00 79.50 286 ALA A C 1
ATOM 2219 O O . ALA A 1 286 ? 10.545 -9.023 -10.496 1.00 79.50 286 ALA A O 1
ATOM 2220 N N . ALA A 1 287 ? 12.457 -9.829 -9.632 1.00 87.06 287 ALA A N 1
ATOM 2221 C CA . ALA A 1 287 ? 12.081 -9.649 -8.234 1.00 87.06 287 ALA A CA 1
ATOM 2222 C C . ALA A 1 287 ? 11.837 -8.180 -7.871 1.00 87.06 287 ALA A C 1
ATOM 2224 O O . ALA A 1 287 ? 10.789 -7.846 -7.327 1.00 87.06 287 ALA A O 1
ATOM 2225 N N . THR A 1 288 ? 12.766 -7.286 -8.223 1.00 84.19 288 THR A N 1
ATOM 2226 C CA . THR A 1 288 ? 12.607 -5.845 -7.969 1.00 84.19 288 THR A CA 1
ATOM 2227 C C . THR A 1 288 ? 11.451 -5.260 -8.772 1.00 84.19 288 THR A C 1
ATOM 2229 O O . THR A 1 288 ? 10.725 -4.417 -8.259 1.00 84.19 288 THR A O 1
ATOM 2232 N N . PHE A 1 289 ? 11.244 -5.730 -10.005 1.00 80.62 289 PHE A N 1
ATOM 2233 C CA . PHE A 1 289 ? 10.091 -5.333 -10.809 1.00 80.62 289 PHE A CA 1
ATOM 2234 C C . PHE A 1 289 ? 8.769 -5.731 -10.142 1.00 80.62 289 PHE A C 1
ATOM 2236 O O . PHE A 1 289 ? 7.882 -4.894 -10.052 1.00 80.62 289 PHE A O 1
ATOM 2243 N N . ALA A 1 290 ? 8.653 -6.973 -9.664 1.00 84.00 290 ALA A N 1
ATOM 2244 C CA . ALA A 1 290 ? 7.442 -7.479 -9.022 1.00 84.00 290 ALA A CA 1
ATOM 2245 C C . ALA A 1 290 ? 7.143 -6.790 -7.685 1.00 84.00 290 ALA A C 1
ATOM 2247 O O . ALA A 1 290 ? 5.984 -6.565 -7.376 1.00 84.00 290 ALA A O 1
ATOM 2248 N N . TRP A 1 291 ? 8.174 -6.447 -6.910 1.00 88.06 291 TRP A N 1
ATOM 2249 C CA . TRP A 1 291 ? 8.017 -5.686 -5.668 1.00 88.06 291 TRP A CA 1
ATOM 2250 C C . TRP A 1 291 ? 7.573 -4.234 -5.907 1.00 88.06 291 TRP A C 1
ATOM 2252 O O . TRP A 1 291 ? 6.807 -3.692 -5.121 1.00 88.06 291 TRP A O 1
ATOM 2262 N N . ALA A 1 292 ? 8.066 -3.596 -6.971 1.00 80.75 292 ALA A N 1
ATOM 2263 C CA . ALA A 1 292 ? 7.766 -2.194 -7.262 1.00 80.75 292 ALA A CA 1
ATOM 2264 C C . ALA A 1 292 ? 6.444 -1.972 -8.024 1.00 80.75 292 ALA A C 1
ATOM 2266 O O . ALA A 1 292 ? 6.072 -0.817 -8.233 1.00 80.75 292 ALA A O 1
ATOM 2267 N N . ALA A 1 293 ? 5.813 -3.040 -8.520 1.00 72.94 293 ALA A N 1
ATOM 2268 C CA . ALA A 1 293 ? 4.591 -2.998 -9.325 1.00 72.94 293 ALA A CA 1
ATOM 2269 C C . ALA A 1 293 ? 3.337 -2.999 -8.445 1.00 72.94 293 ALA A C 1
ATOM 2271 O O . ALA A 1 293 ? 2.406 -2.237 -8.791 1.00 72.94 293 ALA A O 1
#

Sequence (293 aa):
MRSQLLSAHPVRTALGASIVAGVALWFSRGAMDVVGGVETGARVAMLPSWPELAGLVVLLLVICVAGALKRPHARSGVVAERTLSWDSTRADALRPLYALALLLVPYLPWLPDRVPAVRILAGPGRWWLWAVAIGQVIWILASRIGWKFQLDRRIASFAIFGVSLAVYASTWAQVSQTGFFPGGDEPHYLVITQSLLRDHDFKIENNHERGDYAEYFPSRLRPDYRARGRNGEIYSIHPVGLPILAAPAYALGGYRAVVWFLMGVAATTDALLWLWTLTLTGSGAAATFAWAA

pLDDT: mean 85.83, std 14.69, range [38.78, 98.38]

Radius of gyration: 26.44 Å; chains: 1; bounding box: 63×47×77 Å

Foldseek 3Di:
DDDPPDCPPLLNLLLVLLLLLLQLVQLLPKAWDWCDDPVDTDIDIGTDDPVSSVVSSVVSNVVSQVVQFDDDPDDDDDPDPRDRDDDSLLSVLSNLSNLSNLSCQLVDPPRCVVPVVSCVCSPPVVVLSVCLSVVSSVLSVCVVVVVPPPDPLVNVLVVLLVVLLVVLVVVCVVPVVVLCPPHDCVLVLLLQLCCCQPVVDQFRPVCLVVVVSCVTRVDRDDAAADAADPVRTGGHPDDNPLSVVLNVQCVVPRPVSSSSVVSSVVSNVLSVQLVVQCVVPVDNSRSVSVSSD

Secondary structure (DSSP, 8-state):
----TT---HHHHHHHHHHHHHHHHHHHH-EEEEES-TTTPEEEEEPPPHHHHHHHHHHHHHHHHHHHBPPP---SSS-----B---HHHHHHTGGGGGGGGGGGGGSSSHHHH-GGGGGGTTTHHHHHHHHHHHHHHHHHHHHTT------HHHHHHHHHHHHHHHHHHHHHHHGGGS--S-TTHHHHHHHHHIIIIISSSB-HHHHHHTGGGGT--S-PPP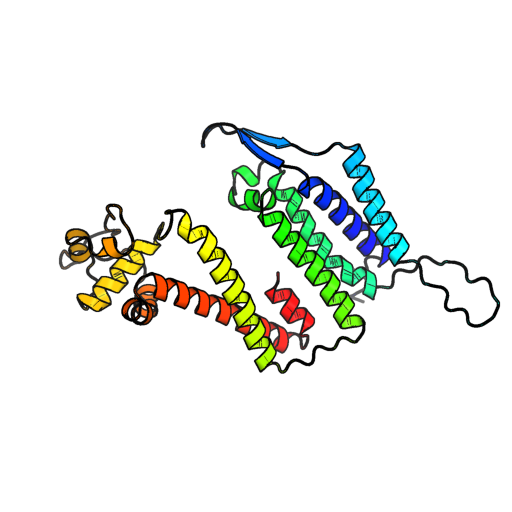--SS--TTS--B-SS-SHHHHHHHHHHHHHHHHHHHHHHHHHHHHHHHHHHHHHHHHHS-HHHHHHHHH-